Protein AF-0000000087188401 (afdb_homodimer)

Structure (mmCIF, N/CA/C/O backbone):
data_AF-0000000087188401-model_v1
#
loop_
_entity.id
_entity.type
_entity.pdbx_description
1 polymer 'NUDIX domain-containing protein'
#
loop_
_atom_site.group_PDB
_atom_site.id
_atom_site.type_symbol
_atom_site.label_atom_id
_atom_site.label_alt_id
_atom_site.label_comp_id
_atom_site.label_asym_id
_atom_site.label_entity_id
_atom_site.label_seq_id
_atom_site.pdbx_PDB_ins_code
_atom_site.Cartn_x
_atom_site.Cartn_y
_atom_site.Cartn_z
_atom_site.occupancy
_atom_site.B_iso_or_equiv
_atom_site.auth_seq_id
_atom_site.auth_comp_id
_atom_site.auth_asym_id
_atom_site.auth_atom_id
_atom_site.pdbx_PDB_model_num
ATOM 1 N N . MET A 1 1 ? -28.938 1.911 3.029 1 47.5 1 MET A N 1
ATOM 2 C CA . MET A 1 1 ? -28.422 2.656 1.883 1 47.5 1 MET A CA 1
ATOM 3 C C . MET A 1 1 ? -27.797 1.715 0.856 1 47.5 1 MET A C 1
ATOM 5 O O . MET A 1 1 ? -27.172 0.717 1.22 1 47.5 1 MET A O 1
ATOM 9 N N . THR A 1 2 ? -28.297 1.615 -0.246 1 57.84 2 THR A N 1
ATOM 10 C CA . THR A 1 2 ? -27.812 0.765 -1.329 1 57.84 2 THR A CA 1
ATOM 11 C C . THR A 1 2 ? -26.312 0.95 -1.536 1 57.84 2 THR A C 1
ATOM 13 O O . THR A 1 2 ? -25.828 2.078 -1.668 1 57.84 2 THR A O 1
ATOM 16 N N . PRO A 1 3 ? -25.547 -0.099 -1.384 1 71.19 3 PRO A N 1
ATOM 17 C CA . PRO A 1 3 ? -24.094 0.053 -1.534 1 71.19 3 PRO A CA 1
ATOM 18 C C . PRO A 1 3 ? -23.703 0.694 -2.863 1 71.19 3 PRO A C 1
ATOM 20 O O . PRO A 1 3 ? -24.328 0.422 -3.893 1 71.19 3 PRO A O 1
ATOM 23 N N . SER A 1 4 ? -22.953 1.755 -2.793 1 84.38 4 SER A N 1
ATOM 24 C CA . SER A 1 4 ? -22.406 2.439 -3.963 1 84.38 4 SER A CA 1
ATOM 25 C C . SER A 1 4 ? -21.172 1.725 -4.504 1 84.38 4 SER A C 1
ATOM 27 O O . SER A 1 4 ? -20.484 1.018 -3.766 1 84.38 4 SER A O 1
ATOM 29 N N . PRO A 1 5 ? -21.109 1.825 -5.781 1 90.12 5 PRO A N 1
ATOM 30 C CA . PRO A 1 5 ? -19.875 1.247 -6.332 1 90.12 5 PRO A CA 1
ATOM 31 C C . PRO A 1 5 ? -18.625 1.697 -5.582 1 90.12 5 PRO A C 1
ATOM 33 O O . PRO A 1 5 ? -18.516 2.867 -5.207 1 90.12 5 PRO A O 1
ATOM 36 N N . PHE A 1 6 ? -17.797 0.62 -5.238 1 93.69 6 PHE A N 1
ATOM 37 C CA . PHE A 1 6 ? -16.469 0.838 -4.656 1 93.69 6 PHE A CA 1
ATOM 38 C C . PHE A 1 6 ? -16.578 1.288 -3.205 1 93.69 6 PHE A C 1
ATOM 40 O O . PHE A 1 6 ? -15.633 1.826 -2.639 1 93.69 6 PHE A O 1
ATOM 47 N N . ASP A 1 7 ? -17.766 1.089 -2.668 1 92.25 7 ASP A N 1
ATOM 48 C CA . ASP A 1 7 ? -17.984 1.365 -1.251 1 92.25 7 ASP A CA 1
ATOM 49 C C . ASP A 1 7 ? -17.297 0.319 -0.378 1 92.25 7 ASP A C 1
ATOM 51 O O . ASP A 1 7 ? -16.719 0.651 0.663 1 92.25 7 ASP A O 1
ATOM 55 N N . ARG A 1 8 ? -17.391 -0.9 -0.857 1 93.81 8 ARG A N 1
ATOM 56 C CA . ARG A 1 8 ? -16.719 -1.994 -0.162 1 93.81 8 ARG A CA 1
ATOM 57 C C . ARG A 1 8 ? -15.281 -2.139 -0.628 1 93.81 8 ARG A C 1
ATOM 59 O O . ARG A 1 8 ? -15.016 -2.23 -1.829 1 93.81 8 ARG A O 1
ATOM 66 N N . ILE A 1 9 ? -14.406 -2.176 0.304 1 96.75 9 ILE A N 1
ATOM 67 C CA . ILE A 1 9 ? -12.984 -2.285 -0.009 1 96.75 9 ILE A CA 1
ATOM 68 C C . ILE A 1 9 ? -12.477 -3.666 0.39 1 96.75 9 ILE A C 1
ATOM 70 O O . ILE A 1 9 ? -12.812 -4.176 1.46 1 96.75 9 ILE A O 1
ATOM 74 N N . LYS A 1 10 ? -11.734 -4.262 -0.504 1 97.5 10 LYS A N 1
ATOM 75 C CA . LYS A 1 10 ? -11.039 -5.52 -0.241 1 97.5 10 LYS A CA 1
ATOM 76 C C . LYS A 1 10 ? -9.523 -5.355 -0.393 1 97.5 10 LYS A C 1
ATOM 78 O O . LYS A 1 10 ? -9.062 -4.441 -1.079 1 97.5 10 LYS A O 1
ATOM 83 N N . ILE A 1 11 ? -8.82 -6.172 0.292 1 98.56 11 ILE A N 1
ATOM 84 C CA . ILE A 1 11 ? -7.367 -6.246 0.166 1 98.56 11 ILE A CA 1
ATOM 85 C C . ILE A 1 11 ? -6.969 -7.574 -0.474 1 98.56 11 ILE A C 1
ATOM 87 O O . ILE A 1 11 ? -7.516 -8.625 -0.124 1 98.56 11 ILE A O 1
ATOM 91 N N . ARG A 1 12 ? -6.145 -7.484 -1.432 1 98.5 12 ARG A N 1
ATOM 92 C CA . ARG A 1 12 ? -5.555 -8.68 -2.031 1 98.5 12 ARG A CA 1
ATOM 93 C C . ARG A 1 12 ? -4.035 -8.664 -1.894 1 98.5 12 ARG A C 1
ATOM 95 O O . ARG A 1 12 ? -3.387 -7.664 -2.209 1 98.5 12 ARG A O 1
ATOM 102 N N . THR A 1 13 ? -3.49 -9.703 -1.379 1 98.75 13 THR A N 1
ATOM 103 C CA . THR A 1 13 ? -2.043 -9.883 -1.38 1 98.75 13 THR A CA 1
ATOM 104 C C . THR A 1 13 ? -1.607 -10.773 -2.537 1 98.75 13 THR A C 1
ATOM 106 O O . THR A 1 13 ? -2.287 -11.75 -2.865 1 98.75 13 THR A O 1
ATOM 109 N N . GLY A 1 14 ? -0.597 -10.344 -3.201 1 98.38 14 GLY A N 1
ATOM 110 C CA . GLY A 1 14 ? 0.013 -11.117 -4.273 1 98.38 14 GLY A CA 1
ATOM 111 C C . GLY A 1 14 ? 1.52 -11.234 -4.141 1 98.38 14 GLY A C 1
ATOM 112 O O . GLY A 1 14 ? 2.162 -10.391 -3.514 1 98.38 14 GLY A O 1
ATOM 113 N N . ALA A 1 15 ? 2.062 -12.273 -4.703 1 98.69 15 ALA A N 1
ATOM 114 C CA . ALA A 1 15 ? 3.5 -12.523 -4.656 1 98.69 15 ALA A CA 1
ATOM 115 C C . ALA A 1 15 ? 4.129 -12.375 -6.039 1 98.69 15 ALA A C 1
ATOM 117 O O . ALA A 1 15 ? 3.635 -12.945 -7.012 1 98.69 15 ALA A O 1
ATOM 118 N N . ILE A 1 16 ? 5.078 -11.562 -6.137 1 98.75 16 ILE A N 1
ATOM 119 C CA . ILE A 1 16 ? 6.055 -11.633 -7.219 1 98.75 16 ILE A CA 1
ATOM 120 C C . ILE A 1 16 ? 7.195 -12.57 -6.824 1 98.75 16 ILE A C 1
ATOM 122 O O . ILE A 1 16 ? 8.195 -12.125 -6.258 1 98.75 16 ILE A O 1
ATOM 126 N N . LEU A 1 17 ? 7.027 -13.82 -7.098 1 98.75 17 LEU A N 1
ATOM 127 C CA . LEU A 1 17 ? 7.926 -14.867 -6.617 1 98.75 17 LEU A CA 1
ATOM 128 C C . LEU A 1 17 ? 9.023 -15.148 -7.641 1 98.75 17 LEU A C 1
ATOM 130 O O . LEU A 1 17 ? 8.766 -15.742 -8.688 1 98.75 17 LEU A O 1
ATOM 134 N N . PHE A 1 18 ? 10.219 -14.812 -7.266 1 98.88 18 PHE A N 1
ATOM 135 C CA . PHE A 1 18 ? 11.367 -14.961 -8.156 1 98.88 18 PHE A CA 1
ATOM 136 C C . PHE A 1 18 ? 12.117 -16.25 -7.859 1 98.88 18 PHE A C 1
ATOM 138 O O . PHE A 1 18 ? 12.305 -16.609 -6.691 1 98.88 18 PHE A O 1
ATOM 145 N N . CYS A 1 19 ? 12.523 -16.906 -8.766 1 98.75 19 CYS A N 1
ATOM 146 C CA . CYS A 1 19 ? 13.617 -17.875 -8.805 1 98.75 19 CYS A CA 1
ATOM 147 C C . CYS A 1 19 ? 14.609 -17.547 -9.906 1 98.75 19 CYS A C 1
ATOM 149 O O . CYS A 1 19 ? 14.359 -17.812 -11.086 1 98.75 19 CYS A O 1
ATOM 151 N N . GLY A 1 20 ? 15.711 -16.922 -9.453 1 98.19 20 GLY A N 1
ATOM 152 C CA . GLY A 1 20 ? 16.547 -16.297 -10.469 1 98.19 20 GLY A CA 1
ATOM 153 C C . GLY A 1 20 ? 15.852 -15.188 -11.227 1 98.19 20 GLY A C 1
ATOM 154 O O . GLY A 1 20 ? 15.328 -14.25 -10.617 1 98.19 20 GLY A O 1
ATOM 155 N N . ASN A 1 21 ? 15.781 -15.359 -12.57 1 98.56 21 ASN A N 1
ATOM 156 C CA . ASN A 1 21 ? 15.164 -14.328 -13.398 1 98.56 21 ASN A CA 1
ATOM 157 C C . ASN A 1 21 ? 13.703 -14.664 -13.719 1 98.56 21 ASN A C 1
ATOM 159 O O . ASN A 1 21 ? 13.031 -13.914 -14.422 1 98.56 21 ASN A O 1
ATOM 163 N N . ASN A 1 22 ? 13.266 -15.688 -13.195 1 98.56 22 ASN A N 1
ATOM 164 C CA . ASN A 1 22 ? 11.898 -16.109 -13.508 1 98.56 22 ASN A CA 1
ATOM 165 C C . ASN A 1 22 ? 10.93 -15.75 -12.383 1 98.56 22 ASN A C 1
ATOM 167 O O . ASN A 1 22 ? 11.297 -15.812 -11.211 1 98.56 22 ASN A O 1
ATOM 171 N N . VAL A 1 23 ? 9.742 -15.422 -12.766 1 98.75 23 VAL A N 1
ATOM 172 C CA . VAL A 1 23 ? 8.672 -15.188 -11.797 1 98.75 23 VAL A CA 1
ATOM 173 C C . VAL A 1 23 ? 7.559 -16.219 -12 1 98.75 23 VAL A C 1
ATOM 175 O O . VAL A 1 23 ? 7.277 -16.625 -13.125 1 98.75 23 VAL A O 1
ATOM 178 N N . ALA A 1 24 ? 6.953 -16.641 -10.953 1 98.25 24 ALA A N 1
ATOM 179 C CA . ALA A 1 24 ? 5.824 -17.562 -11.008 1 98.25 24 ALA A CA 1
ATOM 180 C C . ALA A 1 24 ? 4.527 -16.828 -11.328 1 98.25 24 ALA A C 1
ATOM 182 O O . ALA A 1 24 ? 4.172 -15.859 -10.648 1 98.25 24 ALA A O 1
ATOM 183 N N . LEU A 1 25 ? 3.834 -17.266 -12.328 1 97.75 25 LEU A N 1
ATOM 184 C CA . LEU A 1 25 ? 2.51 -16.766 -12.68 1 97.75 25 LEU A CA 1
ATOM 185 C C . LEU A 1 25 ? 1.508 -17.906 -12.797 1 97.75 25 LEU A C 1
ATOM 187 O O . LEU A 1 25 ? 1.87 -19.016 -13.203 1 97.75 25 LEU A O 1
ATOM 191 N N . ILE A 1 26 ? 0.333 -17.656 -12.391 1 96 26 ILE A N 1
ATOM 192 C CA . ILE A 1 26 ? -0.75 -18.609 -12.57 1 96 26 ILE A CA 1
ATOM 193 C C . ILE A 1 26 ? -1.479 -18.328 -13.883 1 96 26 ILE A C 1
ATOM 195 O O . ILE A 1 26 ? -2.035 -17.234 -14.062 1 96 26 ILE A O 1
ATOM 199 N N . ARG A 1 27 ? -1.447 -19.25 -14.734 1 93.62 27 ARG A N 1
ATOM 200 C CA . ARG A 1 27 ? -2.111 -19.156 -16.031 1 93.62 27 ARG A CA 1
ATOM 201 C C . ARG A 1 27 ? -3.473 -19.828 -16 1 93.62 27 ARG A C 1
ATOM 203 O O . ARG A 1 27 ? -3.588 -20.984 -15.57 1 93.62 27 ARG A O 1
ATOM 210 N N . ARG A 1 28 ? -4.465 -19.109 -16.406 1 88.31 28 ARG A N 1
ATOM 211 C CA . ARG A 1 28 ? -5.805 -19.656 -16.562 1 88.31 28 ARG A CA 1
ATOM 212 C C . ARG A 1 28 ? -6.293 -19.516 -18 1 88.31 28 ARG A C 1
ATOM 214 O O . ARG A 1 28 ? -6.23 -18.422 -18.578 1 88.31 28 ARG A O 1
ATOM 221 N N . ASP A 1 29 ? -6.621 -20.672 -18.516 1 81.81 29 ASP A N 1
ATOM 222 C CA . ASP A 1 29 ? -7.121 -20.719 -19.891 1 81.81 29 ASP A CA 1
ATOM 223 C C . ASP A 1 29 ? -8.648 -20.703 -19.922 1 81.81 29 ASP A C 1
ATOM 225 O O . ASP A 1 29 ? -9.297 -21.469 -19.203 1 81.81 29 ASP A O 1
ATOM 229 N N . ARG A 1 30 ? -9.18 -19.672 -20.391 1 74.56 30 ARG A N 1
ATOM 230 C CA . ARG A 1 30 ? -10.617 -19.625 -20.656 1 74.56 30 ARG A CA 1
ATOM 231 C C . ARG A 1 30 ? -10.914 -19.734 -22.141 1 74.56 30 ARG A C 1
ATOM 233 O O . ARG A 1 30 ? -9.992 -19.719 -22.969 1 74.56 30 ARG A O 1
ATOM 240 N N . SER A 1 31 ? -12.164 -20.031 -22.375 1 72.56 31 SER A N 1
ATOM 241 C CA . SER A 1 31 ? -12.562 -20.203 -23.766 1 72.56 31 SER A CA 1
ATOM 242 C C . SER A 1 31 ? -12.086 -19.031 -24.625 1 72.56 31 SER A C 1
ATOM 244 O O . SER A 1 31 ? -12.648 -17.938 -24.547 1 72.56 31 SER A O 1
ATOM 246 N N . GLY A 1 32 ? -10.883 -19.203 -25.266 1 71.75 32 GLY A N 1
ATOM 247 C CA . GLY A 1 32 ? -10.367 -18.266 -26.25 1 71.75 32 GLY A CA 1
ATOM 248 C C . GLY A 1 32 ? -9.461 -17.203 -25.656 1 71.75 32 GLY A C 1
ATOM 249 O O . GLY A 1 32 ? -9.062 -16.266 -26.344 1 71.75 32 GLY A O 1
ATOM 250 N N . SER A 1 33 ? -9.312 -17.234 -24.344 1 82.38 33 SER A N 1
ATOM 251 C CA . SER A 1 33 ? -8.414 -16.219 -23.797 1 82.38 33 SER A CA 1
ATOM 252 C C . SER A 1 33 ? -7.527 -16.797 -22.703 1 82.38 33 SER A C 1
ATOM 254 O O . SER A 1 33 ? -7.848 -17.844 -22.125 1 82.38 33 SER A O 1
ATOM 256 N N . VAL A 1 34 ? -6.32 -16.219 -22.641 1 86.38 34 VAL A N 1
ATOM 257 C CA . VAL A 1 34 ? -5.359 -16.578 -21.609 1 86.38 34 VAL A CA 1
ATOM 258 C C . VAL A 1 34 ? -5.164 -15.406 -20.641 1 86.38 34 VAL A C 1
ATOM 260 O O . VAL A 1 34 ? -5.059 -14.258 -21.078 1 86.38 34 VAL A O 1
ATOM 263 N N . HIS A 1 35 ? -5.258 -15.766 -19.344 1 91.12 35 HIS A N 1
ATOM 264 C CA . HIS A 1 35 ? -5.004 -14.742 -18.344 1 91.12 35 HIS A CA 1
ATOM 265 C C . HIS A 1 35 ? -3.977 -15.211 -17.312 1 91.12 35 HIS A C 1
ATOM 267 O O . HIS A 1 35 ? -3.975 -16.391 -16.922 1 91.12 35 HIS A O 1
ATOM 273 N N . TYR A 1 36 ? -3.098 -14.242 -16.922 1 95.12 36 TYR A N 1
ATOM 274 C CA . TYR A 1 36 ? -2.092 -14.516 -15.891 1 95.12 36 TYR A CA 1
ATOM 275 C C . TYR A 1 36 ? -2.363 -13.695 -14.633 1 95.12 36 TYR A C 1
ATOM 277 O O . TYR A 1 36 ? -2.789 -12.547 -14.711 1 95.12 36 TYR A O 1
ATOM 285 N N . THR A 1 37 ? -2.115 -14.266 -13.508 1 96.5 37 THR A N 1
ATOM 286 C CA . THR A 1 37 ? -2.135 -13.562 -12.234 1 96.5 37 THR A CA 1
ATOM 287 C C . THR A 1 37 ? -0.94 -13.961 -11.375 1 96.5 37 THR A C 1
ATOM 289 O O . THR A 1 37 ? -0.468 -15.102 -11.453 1 96.5 37 THR A O 1
ATOM 292 N N . PRO A 1 38 ? -0.379 -13.008 -10.648 1 97.94 38 PRO A N 1
ATOM 293 C CA . PRO A 1 38 ? 0.545 -13.469 -9.609 1 97.94 38 PRO A CA 1
ATOM 294 C C . PRO A 1 38 ? -0.137 -14.336 -8.555 1 97.94 38 PRO A C 1
ATOM 296 O O . PRO A 1 38 ? -1.327 -14.164 -8.281 1 97.94 38 PRO A O 1
ATOM 299 N N . PRO A 1 39 ? 0.591 -15.336 -8.008 1 97.56 39 PRO A N 1
ATOM 300 C CA . PRO A 1 39 ? 0.013 -16.062 -6.871 1 97.56 39 PRO A CA 1
ATOM 301 C C . PRO A 1 39 ? -0.437 -15.125 -5.75 1 97.56 39 PRO A C 1
ATOM 303 O O . PRO A 1 39 ? 0.218 -14.109 -5.484 1 97.56 39 PRO A O 1
ATOM 306 N N . GLY A 1 40 ? -1.482 -15.414 -5.098 1 97.31 40 GLY A N 1
ATOM 307 C CA . GLY A 1 40 ? -2.049 -14.578 -4.051 1 97.31 40 GLY A CA 1
ATOM 308 C C . GLY A 1 40 ? -3.561 -14.672 -3.969 1 97.31 40 GLY A C 1
ATOM 309 O O . GLY A 1 40 ? -4.176 -15.5 -4.637 1 97.31 40 GLY A O 1
ATOM 310 N N . GLY A 1 41 ? -4.156 -13.844 -3.16 1 97.5 41 GLY A N 1
ATOM 311 C CA . GLY A 1 41 ? -5.598 -13.875 -2.98 1 97.5 41 GLY A CA 1
ATOM 312 C C . GLY A 1 41 ? -6.105 -12.82 -2.021 1 97.5 41 GLY A C 1
ATOM 313 O O . GLY A 1 41 ? -5.34 -11.969 -1.561 1 97.5 41 GLY A O 1
ATOM 314 N N . ASN A 1 42 ? -7.375 -12.867 -1.813 1 97.38 42 ASN A N 1
ATOM 315 C CA . ASN A 1 42 ? -8.023 -11.906 -0.922 1 97.38 42 ASN A CA 1
ATOM 316 C C . ASN A 1 42 ? -7.648 -12.164 0.537 1 97.38 42 ASN A C 1
ATOM 318 O O . ASN A 1 42 ? -7.5 -13.312 0.953 1 97.38 42 ASN A O 1
ATOM 322 N N . VAL A 1 43 ? -7.5 -11.102 1.256 1 98.19 43 VAL A N 1
ATOM 323 C CA . VAL A 1 43 ? -7.254 -11.156 2.693 1 98.19 43 VAL A CA 1
ATOM 324 C C . VAL A 1 43 ? -8.57 -11.352 3.438 1 98.19 43 VAL A C 1
ATOM 326 O O . VAL A 1 43 ? -9.562 -10.672 3.148 1 98.19 43 VAL A O 1
ATOM 329 N N . GLU A 1 44 ? -8.625 -12.297 4.348 1 96.75 44 GLU A N 1
ATOM 330 C CA . GLU A 1 44 ? -9.828 -12.547 5.137 1 96.75 44 GLU A CA 1
ATOM 331 C C . GLU A 1 44 ? -9.984 -11.5 6.242 1 96.75 44 GLU A C 1
ATOM 333 O O . GLU A 1 44 ? -9.031 -10.789 6.566 1 96.75 44 GLU A O 1
ATOM 338 N N . VAL A 1 45 ? -11.164 -11.445 6.785 1 94.44 45 VAL A N 1
ATOM 339 C CA . VAL A 1 45 ? -11.484 -10.469 7.82 1 94.44 45 VAL A CA 1
ATOM 340 C C . VAL A 1 45 ? -10.555 -10.664 9.016 1 94.44 45 VAL A C 1
ATOM 342 O O . VAL A 1 45 ? -10.453 -11.766 9.562 1 94.44 45 VAL A O 1
ATOM 345 N N . GLY A 1 46 ? -9.836 -9.594 9.383 1 92.88 46 GLY A N 1
ATOM 346 C CA . GLY A 1 46 ? -9 -9.609 10.562 1 92.88 46 GLY A CA 1
ATOM 347 C C . GLY A 1 46 ? -7.676 -10.328 10.344 1 92.88 46 GLY A C 1
ATOM 348 O O . GLY A 1 46 ? -6.836 -10.375 11.242 1 92.88 46 GLY A O 1
ATOM 349 N N . GLU A 1 47 ? -7.488 -10.82 9.172 1 96.75 47 GLU A N 1
ATOM 350 C CA . GLU A 1 47 ? -6.293 -11.594 8.852 1 96.75 47 GLU A CA 1
ATOM 351 C C . GLU A 1 47 ? -5.086 -10.688 8.633 1 96.75 47 GLU A C 1
ATOM 353 O O . GLU A 1 47 ? -5.188 -9.672 7.945 1 96.75 47 GLU A O 1
ATOM 358 N N . ASP A 1 48 ? -4.004 -11.047 9.258 1 96.44 48 ASP A N 1
ATOM 359 C CA . ASP A 1 48 ? -2.744 -10.352 9 1 96.44 48 ASP A CA 1
ATOM 360 C C . ASP A 1 48 ? -2.314 -10.523 7.547 1 96.44 48 ASP A C 1
ATOM 362 O O . ASP A 1 48 ? -2.484 -11.594 6.961 1 96.44 48 ASP A O 1
ATOM 366 N N . LEU A 1 49 ? -1.655 -9.445 7.02 1 98.12 49 LEU A N 1
ATOM 367 C CA . LEU A 1 49 ? -1.274 -9.469 5.609 1 98.12 49 LEU A CA 1
ATOM 368 C C . LEU A 1 49 ? -0.282 -10.586 5.332 1 98.12 49 LEU A C 1
ATOM 370 O O . LEU A 1 49 ? -0.408 -11.297 4.332 1 98.12 49 LEU A O 1
ATOM 374 N N . ASP A 1 50 ? 0.653 -10.734 6.211 1 96.94 50 ASP A N 1
ATOM 375 C CA . ASP A 1 50 ? 1.636 -11.797 6.055 1 96.94 50 ASP A CA 1
ATOM 376 C C . ASP A 1 50 ? 0.978 -13.172 6.16 1 96.94 50 ASP A C 1
ATOM 378 O O . ASP A 1 50 ? 1.344 -14.102 5.438 1 96.94 50 ASP A O 1
ATOM 382 N N . ALA A 1 51 ? 0.063 -13.305 7.074 1 97.62 51 ALA A N 1
ATOM 383 C CA . ALA A 1 51 ? -0.663 -14.562 7.234 1 97.62 51 ALA A CA 1
ATOM 384 C C . ALA A 1 51 ? -1.454 -14.906 5.977 1 97.62 51 ALA A C 1
ATOM 386 O O . ALA A 1 51 ? -1.491 -16.062 5.555 1 97.62 51 ALA A O 1
ATOM 387 N N . ALA A 1 52 ? -2.109 -13.891 5.445 1 98.25 52 ALA A N 1
ATOM 388 C CA . ALA A 1 52 ? -2.857 -14.094 4.207 1 98.25 52 ALA A CA 1
ATOM 389 C C . ALA A 1 52 ? -1.938 -14.562 3.08 1 98.25 52 ALA A C 1
ATOM 391 O O . ALA A 1 52 ? -2.256 -15.523 2.371 1 98.25 52 ALA A O 1
ATOM 392 N N . LEU A 1 53 ? -0.768 -13.914 2.953 1 98.31 53 LEU A N 1
ATOM 393 C CA . LEU A 1 53 ? 0.198 -14.281 1.923 1 98.31 53 LEU A CA 1
ATOM 394 C C . LEU A 1 53 ? 0.663 -15.727 2.104 1 98.31 53 LEU A C 1
ATOM 396 O O . LEU A 1 53 ? 0.7 -16.5 1.142 1 98.31 53 LEU A O 1
ATOM 400 N N . ARG A 1 54 ? 0.922 -16.047 3.32 1 98.19 54 ARG A N 1
ATOM 401 C CA . ARG A 1 54 ? 1.363 -17.406 3.652 1 98.19 54 ARG A CA 1
ATOM 402 C C . ARG A 1 54 ? 0.304 -18.438 3.275 1 98.19 54 ARG A C 1
ATOM 404 O O . ARG A 1 54 ? 0.612 -19.453 2.643 1 98.19 54 ARG A O 1
ATOM 411 N N . ARG A 1 55 ? -0.897 -18.188 3.682 1 97.94 55 ARG A N 1
ATOM 412 C CA . ARG A 1 55 ? -1.996 -19.109 3.404 1 97.94 55 ARG A CA 1
ATOM 413 C C . ARG A 1 55 ? -2.186 -19.312 1.904 1 97.94 55 ARG A C 1
ATOM 415 O O . ARG A 1 55 ? -2.246 -20.438 1.42 1 97.94 55 ARG A O 1
ATOM 422 N N . GLU A 1 56 ? -2.27 -18.156 1.187 1 97.06 56 GLU A N 1
ATOM 423 C CA . GLU A 1 56 ? -2.514 -18.203 -0.252 1 97.06 56 GLU A CA 1
ATOM 424 C C . GLU A 1 56 ? -1.385 -18.922 -0.982 1 97.06 56 GLU A C 1
ATOM 426 O O . GLU A 1 56 ? -1.633 -19.688 -1.915 1 97.06 56 GLU A O 1
ATOM 431 N N . LEU A 1 57 ? -0.102 -18.75 -0.599 1 97.38 57 LEU A N 1
ATOM 432 C CA . LEU A 1 57 ? 1.032 -19.375 -1.269 1 97.38 57 LEU A CA 1
ATOM 433 C C . LEU A 1 57 ? 1.089 -20.875 -0.958 1 97.38 57 LEU A C 1
ATOM 435 O O . LEU A 1 57 ? 1.468 -21.672 -1.814 1 97.38 57 LEU A O 1
ATOM 439 N N . LEU A 1 58 ? 0.736 -21.203 0.268 1 97.06 58 LEU A N 1
ATOM 440 C CA . LEU A 1 58 ? 0.647 -22.609 0.611 1 97.06 58 LEU A CA 1
ATOM 441 C C . LEU A 1 58 ? -0.44 -23.297 -0.205 1 97.06 58 LEU A C 1
ATOM 443 O O . LEU A 1 58 ? -0.212 -24.375 -0.77 1 97.06 58 LEU A O 1
ATOM 447 N N . GLU A 1 59 ? -1.577 -22.703 -0.321 1 94.81 59 GLU A N 1
ATOM 448 C CA . GLU A 1 59 ? -2.725 -23.266 -1.025 1 94.81 59 GLU A CA 1
ATOM 449 C C . GLU A 1 59 ? -2.453 -23.375 -2.523 1 94.81 59 GLU A C 1
ATOM 451 O O . GLU A 1 59 ? -2.732 -24.406 -3.135 1 94.81 59 GLU A O 1
ATOM 456 N N . GLU A 1 60 ? -1.873 -22.344 -3.109 1 94.44 60 GLU A N 1
ATOM 457 C CA . GLU A 1 60 ? -1.773 -22.266 -4.562 1 94.44 60 GLU A CA 1
ATOM 458 C C . GLU A 1 60 ? -0.479 -22.906 -5.062 1 94.44 60 GLU A C 1
ATOM 460 O O . GLU A 1 60 ? -0.435 -23.453 -6.164 1 94.44 60 GLU A O 1
ATOM 465 N N . LEU A 1 61 ? 0.648 -22.859 -4.242 1 95.69 61 LEU A N 1
ATOM 466 C CA . LEU A 1 61 ? 1.959 -23.281 -4.73 1 95.69 61 LEU A CA 1
ATOM 467 C C . LEU A 1 61 ? 2.551 -24.375 -3.85 1 95.69 61 LEU A C 1
ATOM 469 O O . LEU A 1 61 ? 3.596 -24.938 -4.172 1 95.69 61 LEU A O 1
ATOM 473 N N . ALA A 1 62 ? 1.911 -24.672 -2.721 1 96.44 62 ALA A N 1
ATOM 474 C CA . ALA A 1 62 ? 2.5 -25.531 -1.701 1 96.44 62 ALA A CA 1
ATOM 475 C C . ALA A 1 62 ? 3.828 -24.969 -1.206 1 96.44 62 ALA A C 1
ATOM 477 O O . ALA A 1 62 ? 4.75 -25.719 -0.892 1 96.44 62 ALA A O 1
ATOM 478 N N . LEU A 1 63 ? 3.941 -23.703 -1.214 1 97.25 63 LEU A N 1
ATOM 479 C CA . LEU A 1 63 ? 5.16 -23.031 -0.766 1 97.25 63 LEU A CA 1
ATOM 480 C C . LEU A 1 63 ? 5.047 -22.641 0.7 1 97.25 63 LEU A C 1
ATOM 482 O O . LEU A 1 63 ? 4.145 -21.875 1.074 1 97.25 63 LEU A O 1
ATOM 486 N N . ASP A 1 64 ? 5.895 -23.141 1.478 1 96.94 64 ASP A N 1
ATOM 487 C CA . ASP A 1 64 ? 6.07 -22.609 2.824 1 96.94 64 ASP A CA 1
ATOM 488 C C . ASP A 1 64 ? 6.859 -21.297 2.799 1 96.94 64 ASP A C 1
ATOM 490 O O . ASP A 1 64 ? 7.992 -21.266 2.312 1 96.94 64 ASP A O 1
ATOM 494 N N . LEU A 1 65 ? 6.312 -20.281 3.285 1 96.19 65 LEU A N 1
ATOM 495 C CA . LEU A 1 65 ? 6.918 -18.953 3.234 1 96.19 65 LEU A CA 1
ATOM 496 C C . LEU A 1 65 ? 8.297 -18.953 3.881 1 96.19 65 LEU A C 1
ATOM 498 O O . LEU A 1 65 ? 9.156 -18.141 3.535 1 96.19 65 LEU A O 1
ATOM 502 N N . SER A 1 66 ? 8.531 -19.875 4.801 1 96.06 66 SER A N 1
ATOM 503 C CA . SER A 1 66 ? 9.828 -19.984 5.457 1 96.06 66 SER A CA 1
ATOM 504 C C . SER A 1 66 ? 10.914 -20.406 4.477 1 96.06 66 SER A C 1
ATOM 506 O O . SER A 1 66 ? 12.109 -20.266 4.762 1 96.06 66 SER A O 1
ATOM 508 N N . ASP A 1 67 ? 10.547 -20.969 3.342 1 97.75 67 ASP A N 1
ATOM 509 C CA . ASP A 1 67 ? 11.492 -21.406 2.33 1 97.75 67 ASP A CA 1
ATOM 510 C C . ASP A 1 67 ? 11.82 -20.297 1.343 1 97.75 67 ASP A C 1
ATOM 512 O O . ASP A 1 67 ? 12.609 -20.484 0.418 1 97.75 67 ASP A O 1
ATOM 516 N N . ALA A 1 68 ? 11.227 -19.109 1.559 1 98.31 68 ALA A N 1
ATOM 517 C CA . ALA A 1 68 ? 11.453 -17.953 0.712 1 98.31 68 ALA A CA 1
ATOM 518 C C . ALA A 1 68 ? 12.102 -16.812 1.503 1 98.31 68 ALA A C 1
ATOM 520 O O . ALA A 1 68 ? 12.203 -16.891 2.73 1 98.31 68 ALA A O 1
ATOM 521 N N . SER A 1 69 ? 12.594 -15.82 0.777 1 98.19 69 SER A N 1
ATOM 522 C CA . SER A 1 69 ? 13.055 -14.602 1.428 1 98.19 69 SER A CA 1
ATOM 523 C C . SER A 1 69 ? 11.906 -13.875 2.119 1 98.19 69 SER A C 1
ATOM 525 O O . SER A 1 69 ? 10.742 -14.164 1.858 1 98.19 69 SER A O 1
ATOM 527 N N . GLU A 1 70 ? 12.227 -12.984 3.014 1 97.25 70 GLU A N 1
ATOM 528 C CA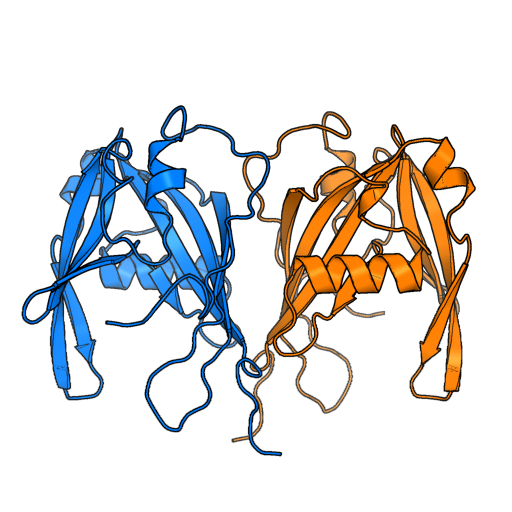 . GLU A 1 70 ? 11.211 -12.133 3.631 1 97.25 70 GLU A CA 1
ATOM 529 C C . GLU A 1 70 ? 10.453 -11.336 2.58 1 97.25 70 GLU A C 1
ATOM 531 O O . GLU A 1 70 ? 11.055 -10.766 1.664 1 97.25 70 GLU A O 1
ATOM 536 N N . PRO A 1 71 ? 9.18 -11.344 2.688 1 98.12 71 PRO A N 1
ATOM 537 C CA . PRO A 1 71 ? 8.398 -10.57 1.718 1 98.12 71 PRO A CA 1
ATOM 538 C C . PRO A 1 71 ? 8.719 -9.078 1.757 1 98.12 71 PRO A C 1
ATOM 540 O O . PRO A 1 71 ? 8.844 -8.5 2.838 1 98.12 71 PRO A O 1
ATOM 543 N N . GLU A 1 72 ? 8.883 -8.469 0.597 1 98.06 72 GLU A N 1
ATOM 544 C CA . GLU A 1 72 ? 9.07 -7.035 0.431 1 98.06 72 GLU A CA 1
ATOM 545 C C . GLU A 1 72 ? 7.941 -6.422 -0.393 1 98.06 72 GLU A C 1
ATOM 547 O O . GLU A 1 72 ? 7.742 -6.789 -1.552 1 98.06 72 GLU A O 1
ATOM 552 N N . LEU A 1 73 ? 7.246 -5.523 0.214 1 98.56 73 LEU A N 1
ATOM 553 C CA . LEU A 1 73 ? 6.188 -4.859 -0.544 1 98.56 73 LEU A CA 1
ATOM 554 C C . LEU A 1 73 ? 6.777 -3.988 -1.648 1 98.56 73 LEU A C 1
ATOM 556 O O . LEU A 1 73 ? 7.406 -2.965 -1.368 1 98.56 73 LEU A O 1
ATOM 560 N N . LEU A 1 74 ? 6.52 -4.395 -2.854 1 98.12 74 LEU A N 1
ATOM 561 C CA . LEU A 1 74 ? 7.113 -3.746 -4.016 1 98.12 74 LEU A CA 1
ATOM 562 C C . LEU A 1 74 ? 6.156 -2.727 -4.621 1 98.12 74 LEU A C 1
ATOM 564 O O . LEU A 1 74 ? 6.57 -1.633 -5.012 1 98.12 74 LEU A O 1
ATOM 568 N N . TRP A 1 75 ? 4.867 -3.164 -4.684 1 98.5 75 TRP A N 1
ATOM 569 C CA . TRP A 1 75 ? 3.922 -2.311 -5.395 1 98.5 75 TRP A CA 1
ATOM 570 C C . TRP A 1 75 ? 2.545 -2.361 -4.742 1 98.5 75 TRP A C 1
ATOM 572 O O . TRP A 1 75 ? 2.164 -3.381 -4.164 1 98.5 75 TRP A O 1
ATOM 582 N N . VAL A 1 76 ? 1.838 -1.3 -4.871 1 98.75 76 VAL A N 1
ATOM 583 C CA . VAL A 1 76 ? 0.427 -1.165 -4.523 1 98.75 76 VAL A CA 1
ATOM 584 C C . VAL A 1 76 ? -0.37 -0.744 -5.758 1 98.75 76 VAL A C 1
ATOM 586 O O . VAL A 1 76 ? 0.044 0.154 -6.496 1 98.75 76 VAL A O 1
ATOM 589 N N . ILE A 1 77 ? -1.472 -1.391 -6.012 1 98.62 77 ILE A N 1
ATOM 590 C CA . ILE A 1 77 ? -2.355 -1.019 -7.109 1 98.62 77 ILE A CA 1
ATOM 591 C C . ILE A 1 77 ? -3.773 -0.807 -6.586 1 98.62 77 ILE A C 1
ATOM 593 O O . ILE A 1 77 ? -4.293 -1.636 -5.832 1 98.62 77 ILE A O 1
ATOM 597 N N . ASP A 1 78 ? -4.352 0.285 -6.945 1 98.62 78 ASP A N 1
ATOM 598 C CA . ASP A 1 78 ? -5.738 0.631 -6.641 1 98.62 78 ASP A CA 1
ATOM 599 C C . ASP A 1 78 ? -6.672 0.207 -7.773 1 98.62 78 ASP A C 1
ATOM 601 O O . ASP A 1 78 ? -6.625 0.772 -8.867 1 98.62 78 ASP A O 1
ATOM 605 N N . GLN A 1 79 ? -7.492 -0.767 -7.48 1 97.81 79 GLN A N 1
ATOM 606 C CA . GLN A 1 79 ? -8.414 -1.278 -8.492 1 97.81 79 GLN A CA 1
ATOM 607 C C . GLN A 1 79 ? -9.836 -0.79 -8.234 1 97.81 79 GLN A C 1
ATOM 609 O O . GLN A 1 79 ? -10.43 -1.103 -7.199 1 97.81 79 GLN A O 1
ATOM 614 N N . ARG A 1 80 ? -10.367 -0.05 -9.125 1 96.38 80 ARG A N 1
ATOM 615 C CA . ARG A 1 80 ? -11.758 0.384 -9.148 1 96.38 80 ARG A CA 1
ATOM 616 C C . ARG A 1 80 ? -12.398 0.087 -10.5 1 96.38 80 ARG A C 1
ATOM 618 O O . ARG A 1 80 ? -12.656 1.002 -11.289 1 96.38 80 ARG A O 1
ATOM 625 N N . VAL A 1 81 ? -12.625 -1.123 -10.742 1 94.19 81 VAL A N 1
ATOM 626 C CA . VAL A 1 81 ? -13.164 -1.581 -12.016 1 94.19 81 VAL A CA 1
ATOM 627 C C . VAL A 1 81 ? -14.555 -2.178 -11.805 1 94.19 81 VAL A C 1
ATOM 629 O O . VAL A 1 81 ? -14.758 -2.986 -10.891 1 94.19 81 VAL A O 1
ATOM 632 N N . SER A 1 82 ? -15.453 -1.79 -12.586 1 89.12 82 SER A N 1
ATOM 633 C CA . SER A 1 82 ? -16.812 -2.307 -12.531 1 89.12 82 SER A CA 1
ATOM 634 C C . SER A 1 82 ? -16.891 -3.723 -13.094 1 89.12 82 SER A C 1
ATOM 636 O O . SER A 1 82 ? -16.094 -4.102 -13.953 1 89.12 82 SER A O 1
ATOM 638 N N . ARG A 1 83 ? -17.656 -4.574 -12.484 1 81.62 83 ARG A N 1
ATOM 639 C CA . ARG A 1 83 ? -17.922 -5.914 -12.992 1 81.62 83 ARG A CA 1
ATOM 640 C C . ARG A 1 83 ? -19.344 -6.035 -13.508 1 81.62 83 ARG A C 1
ATOM 642 O O . ARG A 1 83 ? -20.25 -5.344 -13.023 1 81.62 83 ARG A O 1
ATOM 649 N N . PRO A 1 84 ? -19.359 -6.938 -14.523 1 77.5 84 PRO A N 1
ATOM 650 C CA . PRO A 1 84 ? -20.734 -7.176 -14.977 1 77.5 84 PRO A CA 1
ATOM 651 C C . PRO A 1 84 ? -21.625 -7.758 -13.875 1 77.5 84 PRO A C 1
ATOM 653 O O . PRO A 1 84 ? -21.156 -8.562 -13.062 1 77.5 84 PRO A O 1
ATOM 656 N N . GLY A 1 85 ? -22.781 -7.191 -13.688 1 74.81 85 GLY A N 1
ATOM 657 C CA . GLY A 1 85 ? -23.734 -7.723 -12.719 1 74.81 85 GLY A CA 1
ATOM 658 C C . GLY A 1 85 ? -24.391 -6.645 -11.875 1 74.81 85 GLY A C 1
ATOM 659 O O . GLY A 1 85 ? -24.156 -5.453 -12.086 1 74.81 85 GLY A O 1
ATOM 660 N N . SER A 1 86 ? -25.203 -7.164 -10.898 1 75.25 86 SER A N 1
ATOM 661 C CA . SER A 1 86 ? -26.047 -6.254 -10.125 1 75.25 86 SER A CA 1
ATOM 662 C C . SER A 1 86 ? -25.359 -5.852 -8.82 1 75.25 86 SER A C 1
ATOM 664 O O . SER A 1 86 ? -25.719 -4.844 -8.211 1 75.25 86 SER A O 1
ATOM 666 N N . THR A 1 87 ? -24.344 -6.609 -8.469 1 80.94 87 THR A N 1
ATOM 667 C CA . THR A 1 87 ? -23.672 -6.281 -7.211 1 80.94 87 THR A CA 1
ATOM 668 C C . THR A 1 87 ? -22.625 -5.188 -7.426 1 80.94 87 THR A C 1
ATOM 670 O O . THR A 1 87 ? -21.812 -5.266 -8.352 1 80.94 87 THR A O 1
ATOM 673 N N . PRO A 1 88 ? -22.766 -4.23 -6.598 1 88.88 88 PRO A N 1
ATOM 674 C CA . PRO A 1 88 ? -21.766 -3.168 -6.73 1 88.88 88 PRO A CA 1
ATOM 675 C C . PRO A 1 88 ? -20.344 -3.686 -6.605 1 88.88 88 PRO A C 1
ATOM 677 O O . PRO A 1 88 ? -20.031 -4.457 -5.691 1 88.88 88 PRO A O 1
ATOM 680 N N . PRO A 1 89 ? -19.562 -3.33 -7.523 1 91.31 89 PRO A N 1
ATOM 681 C CA . PRO A 1 89 ? -18.172 -3.805 -7.496 1 91.31 89 PRO A CA 1
ATOM 682 C C . PRO A 1 89 ? -17.391 -3.256 -6.309 1 91.31 89 PRO A C 1
ATOM 684 O O . PRO A 1 89 ? -17.547 -2.088 -5.941 1 91.31 89 PRO A O 1
ATOM 687 N N . PRO A 1 90 ? -16.531 -4.102 -5.758 1 94.06 90 PRO A N 1
ATOM 688 C CA . PRO A 1 90 ? -15.672 -3.604 -4.691 1 94.06 90 PRO A CA 1
ATOM 689 C C . PRO A 1 90 ? -14.461 -2.84 -5.223 1 94.06 90 PRO A C 1
ATOM 691 O O . PRO A 1 90 ? -14.125 -2.953 -6.406 1 94.06 90 PRO A O 1
ATOM 694 N N . ARG A 1 91 ? -13.961 -1.987 -4.434 1 97.19 91 ARG A N 1
ATOM 695 C CA . ARG A 1 91 ? -12.594 -1.495 -4.586 1 97.19 91 ARG A CA 1
ATOM 696 C C . ARG A 1 91 ? -11.586 -2.498 -4.039 1 97.19 91 ARG A C 1
ATOM 698 O O . ARG A 1 91 ? -11.797 -3.078 -2.971 1 97.19 91 ARG A O 1
ATOM 705 N N . LYS A 1 92 ? -10.547 -2.762 -4.785 1 97.75 92 LYS A N 1
ATOM 706 C CA . LYS A 1 92 ? -9.531 -3.682 -4.297 1 97.75 92 LYS A CA 1
ATOM 707 C C . LYS A 1 92 ? -8.164 -3.008 -4.238 1 97.75 92 LYS A C 1
ATOM 709 O O . LYS A 1 92 ? -7.754 -2.34 -5.188 1 97.75 92 LYS A O 1
ATOM 714 N N . ILE A 1 93 ? -7.535 -3.088 -3.129 1 98.62 93 ILE A N 1
ATOM 715 C CA . ILE A 1 93 ? -6.141 -2.684 -2.992 1 98.62 93 ILE A CA 1
ATOM 716 C C . ILE A 1 93 ? -5.234 -3.908 -3.105 1 98.62 93 ILE A C 1
ATOM 718 O O . ILE A 1 93 ? -5.25 -4.785 -2.238 1 98.62 93 ILE A O 1
ATOM 722 N N . HIS A 1 94 ? -4.457 -3.941 -4.215 1 98.81 94 HIS A N 1
ATOM 723 C CA . HIS A 1 94 ? -3.486 -5.012 -4.406 1 98.81 94 HIS A CA 1
ATOM 724 C C . HIS A 1 94 ? -2.156 -4.676 -3.738 1 98.81 94 HIS A C 1
ATOM 726 O O . HIS A 1 94 ? -1.555 -3.641 -4.031 1 98.81 94 HIS A O 1
ATOM 732 N N . LEU A 1 95 ? -1.707 -5.457 -2.842 1 98.88 95 LEU A N 1
ATOM 733 C CA . LEU A 1 95 ? -0.369 -5.414 -2.264 1 98.88 95 LEU A CA 1
ATOM 734 C C . LEU A 1 95 ? 0.51 -6.52 -2.844 1 98.88 95 LEU A C 1
ATOM 736 O O . LEU A 1 95 ? 0.278 -7.703 -2.586 1 98.88 95 LEU A O 1
ATOM 740 N N . LEU A 1 96 ? 1.507 -6.129 -3.63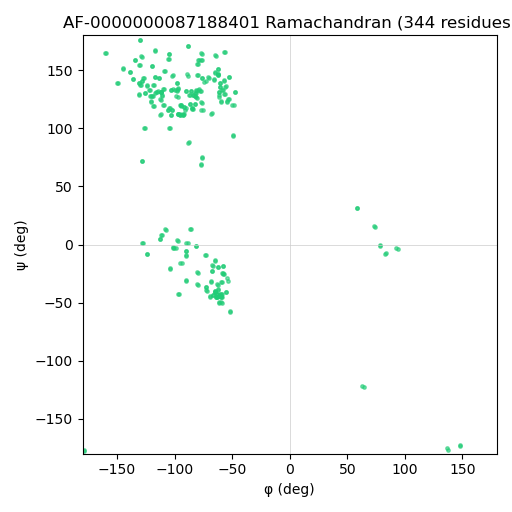3 1 98.81 96 LEU A N 1
ATOM 741 C CA . LEU A 1 96 ? 2.35 -7.094 -4.328 1 98.81 96 LEU A CA 1
ATOM 742 C C . LEU A 1 96 ? 3.721 -7.195 -3.67 1 98.81 96 LEU A C 1
ATOM 744 O O . LEU A 1 96 ? 4.484 -6.227 -3.666 1 98.81 96 LEU A O 1
ATOM 748 N N . TYR A 1 97 ? 4.012 -8.359 -3.139 1 98.81 97 TYR A N 1
ATOM 749 C CA . TYR A 1 97 ? 5.23 -8.609 -2.381 1 98.81 97 TYR A CA 1
ATOM 750 C C . TYR A 1 97 ? 6.246 -9.375 -3.225 1 98.81 97 TYR A C 1
ATOM 752 O O . TYR A 1 97 ? 5.91 -10.375 -3.861 1 98.81 97 TYR A O 1
ATOM 760 N N . ARG A 1 98 ? 7.438 -8.93 -3.213 1 98.75 98 ARG A N 1
ATOM 761 C CA . ARG A 1 98 ? 8.539 -9.641 -3.852 1 98.75 98 ARG A CA 1
ATOM 762 C C . ARG A 1 98 ? 9.141 -10.68 -2.91 1 98.75 98 ARG A C 1
ATOM 764 O O . ARG A 1 98 ? 9.375 -10.398 -1.733 1 98.75 98 ARG A O 1
ATOM 771 N N . LEU A 1 99 ? 9.32 -11.828 -3.365 1 98.62 99 LEU A N 1
ATOM 772 C CA . LEU A 1 99 ? 10.008 -12.906 -2.668 1 98.62 99 LEU A CA 1
ATOM 773 C C . LEU A 1 99 ? 10.992 -13.617 -3.594 1 98.62 99 LEU A C 1
ATOM 775 O O . LEU A 1 99 ? 10.828 -13.586 -4.816 1 98.62 99 LEU A O 1
ATOM 779 N N . HIS A 1 100 ? 11.945 -14.273 -2.98 1 98.81 100 HIS A N 1
ATOM 780 C CA . HIS A 1 100 ? 12.922 -15.055 -3.719 1 98.81 100 HIS A CA 1
ATOM 781 C C . HIS A 1 100 ? 13.039 -16.469 -3.154 1 98.81 100 HIS A C 1
ATOM 783 O O . HIS A 1 100 ? 13.023 -16.656 -1.937 1 98.81 100 HIS A O 1
ATOM 789 N N . ILE A 1 101 ? 13.109 -17.391 -4.035 1 98.75 101 ILE A N 1
ATOM 790 C CA . ILE A 1 101 ? 13.375 -18.781 -3.65 1 98.75 101 ILE A CA 1
ATOM 791 C C . ILE A 1 101 ? 14.523 -19.328 -4.484 1 98.75 101 ILE A C 1
ATOM 793 O O . ILE A 1 101 ? 14.906 -18.75 -5.5 1 98.75 101 ILE A O 1
ATOM 797 N N . GLY A 1 102 ? 15.102 -20.422 -3.986 1 98.12 102 GLY A N 1
ATOM 798 C CA . GLY A 1 102 ? 16.109 -21.141 -4.75 1 98.12 102 GLY A CA 1
ATOM 799 C C . GLY A 1 102 ? 15.523 -22.203 -5.668 1 98.12 102 GLY A C 1
ATOM 800 O O . GLY A 1 102 ? 14.336 -22.516 -5.578 1 98.12 102 GLY A O 1
ATOM 801 N N . GLU A 1 103 ? 16.391 -22.766 -6.531 1 97.5 103 GLU A N 1
ATOM 802 C CA . GLU A 1 103 ? 15.984 -23.797 -7.488 1 97.5 103 GLU A CA 1
ATOM 803 C C . GLU A 1 103 ? 15.484 -25.047 -6.773 1 97.5 103 GLU A C 1
ATOM 805 O O . GLU A 1 103 ? 14.57 -25.719 -7.262 1 97.5 103 GLU A O 1
ATOM 810 N N . ASP A 1 104 ? 16.047 -25.344 -5.695 1 97.12 104 ASP A N 1
ATOM 811 C CA . ASP A 1 104 ? 15.664 -26.516 -4.926 1 97.12 104 ASP A CA 1
ATOM 812 C C . ASP A 1 104 ? 14.234 -26.375 -4.402 1 97.12 104 ASP A C 1
ATOM 814 O O . ASP A 1 104 ? 13.453 -27.328 -4.445 1 97.12 104 ASP A O 1
ATOM 818 N N . VAL A 1 105 ? 13.891 -25.203 -3.967 1 97.62 105 VAL A N 1
ATOM 819 C CA . VAL A 1 105 ? 12.547 -24.938 -3.479 1 97.62 105 VAL A CA 1
ATOM 820 C C . VAL A 1 105 ? 11.555 -24.969 -4.641 1 97.62 105 VAL A C 1
ATOM 822 O O . VAL A 1 105 ? 10.492 -25.578 -4.543 1 97.62 105 VAL A O 1
ATOM 825 N N . ARG A 1 106 ? 11.898 -24.344 -5.754 1 96.56 106 ARG A N 1
ATOM 826 C CA . ARG A 1 106 ? 11.031 -24.328 -6.93 1 96.56 106 ARG A CA 1
ATOM 827 C C . ARG A 1 106 ? 10.672 -25.734 -7.371 1 96.56 106 ARG A C 1
ATOM 829 O O . ARG A 1 106 ? 9.523 -26 -7.734 1 96.56 106 ARG A O 1
ATOM 836 N N . ALA A 1 107 ? 11.617 -26.688 -7.355 1 94.81 107 ALA A N 1
ATOM 837 C CA . ALA A 1 107 ? 11.43 -28.062 -7.824 1 94.81 107 ALA A CA 1
ATOM 838 C C . ALA A 1 107 ? 10.367 -28.781 -7.004 1 94.81 107 ALA A C 1
ATOM 840 O O . ALA A 1 107 ? 9.75 -29.734 -7.477 1 94.81 107 ALA A O 1
ATOM 841 N N . ALA A 1 108 ? 10.07 -28.266 -5.816 1 92.88 108 ALA A N 1
ATOM 842 C CA . ALA A 1 108 ? 9.156 -28.938 -4.898 1 92.88 108 ALA A CA 1
ATOM 843 C C . ALA A 1 108 ? 7.773 -28.297 -4.934 1 92.88 108 ALA A C 1
ATOM 845 O O . ALA A 1 108 ? 6.836 -28.781 -4.309 1 92.88 108 ALA A O 1
ATOM 846 N N . LEU A 1 109 ? 7.613 -27.234 -5.707 1 93.44 109 LEU A N 1
ATOM 847 C CA . LEU A 1 109 ? 6.355 -26.516 -5.734 1 93.44 109 LEU A CA 1
ATOM 848 C C . LEU A 1 109 ? 5.32 -27.234 -6.594 1 93.44 109 LEU A C 1
ATOM 850 O O . LEU A 1 109 ? 5.68 -28.031 -7.457 1 93.44 109 LEU A O 1
ATOM 854 N N . ALA A 1 110 ? 4.055 -26.891 -6.301 1 85.75 110 ALA A N 1
ATOM 855 C CA . ALA A 1 110 ? 2.971 -27.391 -7.145 1 85.75 110 ALA A CA 1
ATOM 856 C C . ALA A 1 110 ? 3.078 -26.828 -8.562 1 85.75 110 ALA A C 1
ATOM 858 O O . ALA A 1 110 ? 3.566 -25.703 -8.758 1 85.75 110 ALA A O 1
ATOM 859 N N . THR A 1 111 ? 2.662 -27.578 -9.492 1 83.5 111 THR A N 1
ATOM 860 C CA . THR A 1 111 ? 2.713 -27.141 -10.883 1 83.5 111 THR A CA 1
ATOM 861 C C . THR A 1 111 ? 1.324 -26.734 -11.375 1 83.5 111 THR A C 1
ATOM 863 O O . THR A 1 111 ? 1.191 -26.078 -12.406 1 83.5 111 THR A O 1
ATOM 866 N N . GLU A 1 112 ? 0.366 -27.281 -10.609 1 81.94 112 GLU A N 1
ATOM 867 C CA . GLU A 1 112 ? -1.021 -26.953 -10.922 1 81.94 112 GLU A CA 1
ATOM 868 C C . GLU A 1 112 ? -1.781 -26.516 -9.664 1 81.94 112 GLU A C 1
ATOM 870 O O . GLU A 1 112 ? -1.448 -26.938 -8.555 1 81.94 112 GLU A O 1
ATOM 875 N N . GLU A 1 113 ? -2.572 -25.516 -9.883 1 71.69 113 GLU A N 1
ATOM 876 C CA . GLU A 1 113 ? -3.482 -25.078 -8.828 1 71.69 113 GLU A CA 1
ATOM 877 C C . GLU A 1 113 ? -4.934 -25.391 -9.195 1 71.69 113 GLU A C 1
ATOM 879 O O . GLU A 1 113 ? -5.355 -25.141 -10.328 1 71.69 113 GLU A O 1
ATOM 884 N N . HIS A 1 114 ? -5.59 -26.031 -8.266 1 66.88 114 HIS A N 1
ATOM 885 C CA . HIS A 1 114 ? -7.008 -26.312 -8.469 1 66.88 114 HIS A CA 1
ATOM 886 C C . HIS A 1 114 ? -7.875 -25.391 -7.613 1 66.88 114 HIS A C 1
ATOM 888 O O . HIS A 1 114 ? -7.773 -25.391 -6.383 1 66.88 114 HIS A O 1
ATOM 894 N N . ASP A 1 115 ? -8.406 -24.344 -8.297 1 61.47 115 ASP A N 1
ATOM 895 C CA . ASP A 1 115 ? -9.344 -23.484 -7.59 1 61.47 115 ASP A CA 1
ATOM 896 C C . ASP A 1 115 ? -10.781 -23.969 -7.758 1 61.47 115 ASP A C 1
ATOM 898 O O . ASP A 1 115 ? -11.211 -24.266 -8.875 1 61.47 115 ASP A O 1
ATOM 902 N N . GLU A 1 116 ? -11.383 -24.359 -6.652 1 56.56 116 GLU A N 1
ATOM 903 C CA . GLU A 1 116 ? -12.797 -24.734 -6.715 1 56.56 116 GLU A CA 1
ATOM 904 C C . GLU A 1 116 ? -13.688 -23.5 -6.816 1 56.56 116 GLU A C 1
ATOM 906 O O . GLU A 1 116 ? -13.562 -22.562 -6.027 1 56.56 116 GLU A O 1
ATOM 911 N N . LEU A 1 117 ? -14.383 -23.375 -7.945 1 56.56 117 LEU A N 1
ATOM 912 C CA . LEU A 1 117 ? -15.344 -22.297 -8.125 1 56.56 117 LEU A CA 1
ATOM 913 C C . LEU A 1 117 ? -16.625 -22.578 -7.355 1 56.56 117 LEU A C 1
ATOM 915 O O . LEU A 1 117 ? -16.891 -23.719 -6.973 1 56.56 117 LEU A O 1
ATOM 919 N N . ASP A 1 118 ? -17.281 -21.484 -7.137 1 55 118 ASP A N 1
ATOM 920 C CA . ASP A 1 118 ? -18.531 -21.578 -6.395 1 55 118 ASP A CA 1
ATOM 921 C C . ASP A 1 118 ? -19.469 -22.594 -7.043 1 55 118 ASP A C 1
ATOM 923 O O . ASP A 1 118 ? -20.281 -23.219 -6.359 1 55 118 ASP A O 1
ATOM 927 N N . ASN A 1 119 ? -19.344 -22.688 -8.289 1 52.03 119 ASN A N 1
ATOM 928 C CA . ASN A 1 119 ? -20.281 -23.562 -8.992 1 52.03 119 ASN A CA 1
ATOM 929 C C . ASN A 1 119 ? -19.797 -25.016 -8.992 1 52.03 119 ASN A C 1
ATOM 931 O O . ASN A 1 119 ? -20.359 -25.859 -9.695 1 52.03 119 ASN A O 1
ATOM 935 N N . GLY A 1 120 ? -18.922 -25.297 -8.266 1 55.34 120 GLY A N 1
ATOM 936 C CA . GLY A 1 120 ? -18.469 -26.672 -8.148 1 55.34 120 GLY A CA 1
ATOM 937 C C . GLY A 1 120 ? -17.484 -27.062 -9.234 1 55.34 120 GLY A C 1
ATOM 938 O O . GLY A 1 120 ? -17.047 -28.219 -9.281 1 55.34 120 GLY A O 1
ATOM 939 N N . THR A 1 121 ? -17.312 -26.188 -10.188 1 56.38 121 THR A N 1
ATOM 940 C CA . THR A 1 121 ? -16.344 -26.484 -11.227 1 56.38 121 THR A CA 1
ATOM 941 C C . THR A 1 121 ? -14.953 -26 -10.828 1 56.38 121 THR A C 1
ATOM 943 O O . THR A 1 121 ? -14.805 -25.219 -9.891 1 56.38 121 THR A O 1
ATOM 946 N N . PHE A 1 122 ? -14.008 -26.828 -11.281 1 60.47 122 PHE A N 1
ATOM 947 C CA . PHE A 1 122 ? -12.625 -26.516 -10.945 1 60.47 122 PHE A CA 1
ATOM 948 C C . PHE A 1 122 ? -11.961 -25.734 -12.078 1 60.47 122 PHE A C 1
ATOM 950 O O . PHE A 1 122 ? -12.219 -26 -13.25 1 60.47 122 PHE A O 1
ATOM 957 N N . GLU A 1 123 ? -11.672 -24.547 -11.82 1 63.31 123 GLU A N 1
ATOM 958 C CA . GLU A 1 123 ? -10.766 -23.906 -12.766 1 63.31 123 GLU A CA 1
ATOM 959 C C . GLU A 1 123 ? -9.312 -24.219 -12.445 1 63.31 123 GLU A C 1
ATOM 961 O O . GLU A 1 123 ? -8.883 -24.109 -11.289 1 63.31 123 GLU A O 1
ATOM 966 N N . THR A 1 124 ? -8.695 -24.922 -13.422 1 73.56 124 THR A N 1
ATOM 967 C CA . THR A 1 124 ? -7.301 -25.312 -13.242 1 73.56 124 THR A CA 1
ATOM 968 C C . THR A 1 124 ? -6.363 -24.188 -13.664 1 73.56 124 THR A C 1
ATOM 970 O O . THR A 1 124 ? -6.512 -23.625 -14.75 1 73.56 124 THR A O 1
ATOM 973 N N . GLY A 1 125 ? -5.621 -23.719 -12.688 1 83.75 125 GLY A N 1
ATOM 974 C CA . GLY A 1 125 ? -4.52 -22.812 -12.984 1 83.75 125 GLY A CA 1
ATOM 975 C C . GLY A 1 125 ? -3.174 -23.516 -13.039 1 83.75 125 GLY A C 1
ATOM 976 O O . GLY A 1 125 ? -2.924 -24.438 -12.266 1 83.75 125 GLY A O 1
ATOM 977 N N . VAL A 1 126 ? -2.43 -23.203 -14.109 1 91.25 126 VAL A N 1
ATOM 978 C CA . VAL A 1 126 ? -1.086 -23.75 -14.266 1 91.25 126 VAL A CA 1
ATOM 979 C C . VAL A 1 126 ? -0.051 -22.719 -13.844 1 91.25 126 VAL A C 1
ATOM 981 O O . VAL A 1 126 ? -0.161 -21.531 -14.211 1 91.25 126 VAL A O 1
ATOM 984 N N . ILE A 1 127 ? 0.876 -23.203 -13.062 1 94.38 127 ILE A N 1
ATOM 985 C CA . ILE A 1 127 ? 1.957 -22.312 -12.664 1 94.38 127 ILE A CA 1
ATOM 986 C C . ILE A 1 127 ? 3.01 -22.25 -13.766 1 94.38 127 ILE A C 1
ATOM 988 O O . ILE A 1 127 ? 3.582 -23.266 -14.141 1 94.38 127 ILE A O 1
ATOM 992 N N . GLU A 1 128 ? 3.254 -21.094 -14.266 1 95.81 128 GLU A N 1
ATOM 993 C CA . GLU A 1 128 ? 4.277 -20.859 -15.289 1 95.81 128 GLU A CA 1
ATOM 994 C C . GLU A 1 128 ? 5.375 -19.938 -14.766 1 95.81 128 GLU A C 1
ATOM 996 O O . GLU A 1 128 ? 5.094 -18.922 -14.125 1 95.81 128 GLU A O 1
ATOM 1001 N N . TRP A 1 129 ? 6.582 -20.422 -14.992 1 97.69 12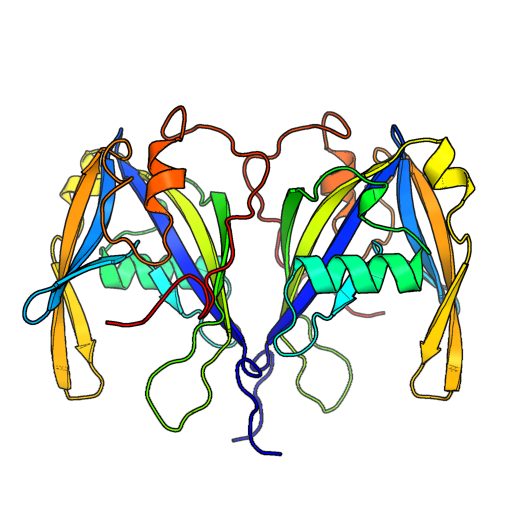9 TRP A N 1
ATOM 1002 C CA . TRP A 1 129 ? 7.738 -19.594 -14.68 1 97.69 129 TRP A CA 1
ATOM 1003 C C . TRP A 1 129 ? 8.211 -18.828 -15.914 1 97.69 129 TRP A C 1
ATOM 1005 O O . TRP A 1 129 ? 8.586 -19.438 -16.922 1 97.69 129 TRP A O 1
ATOM 1015 N N . VAL A 1 130 ? 8.203 -17.5 -15.836 1 97.94 130 VAL A N 1
ATOM 1016 C CA . VAL A 1 130 ? 8.492 -16.641 -16.984 1 97.94 130 VAL A CA 1
ATOM 1017 C C . VAL A 1 130 ? 9.648 -15.703 -16.641 1 97.94 130 VAL A C 1
ATOM 1019 O O . VAL A 1 130 ? 9.703 -15.148 -15.539 1 97.94 130 VAL A O 1
ATOM 1022 N N . ASP A 1 131 ? 10.562 -15.547 -17.578 1 98.62 131 ASP A N 1
ATOM 1023 C CA . ASP A 1 131 ? 11.547 -14.477 -17.438 1 98.62 131 ASP A CA 1
ATOM 1024 C C . ASP A 1 131 ? 10.859 -13.125 -17.234 1 98.62 131 ASP A C 1
ATOM 1026 O O . ASP A 1 131 ? 10.055 -12.711 -18.078 1 98.62 131 ASP A O 1
ATOM 1030 N N . TYR A 1 132 ? 11.18 -12.445 -16.141 1 98.69 132 TYR A N 1
ATOM 1031 C CA . TYR A 1 132 ? 10.461 -11.219 -15.797 1 98.69 132 TYR A CA 1
ATOM 1032 C C . TYR A 1 132 ? 10.586 -10.188 -16.906 1 98.69 132 TYR A C 1
ATOM 1034 O O . TYR A 1 132 ? 9.688 -9.359 -17.094 1 98.69 132 TYR A O 1
ATOM 1042 N N . ARG A 1 133 ? 11.625 -10.266 -17.703 1 98.38 133 ARG A N 1
ATOM 1043 C CA . ARG A 1 133 ? 11.875 -9.305 -18.781 1 98.38 133 ARG A CA 1
ATOM 1044 C C . ARG A 1 133 ? 10.906 -9.516 -19.938 1 98.38 133 ARG A C 1
ATOM 1046 O O . ARG A 1 133 ? 10.766 -8.656 -20.797 1 98.38 133 ARG A O 1
ATOM 1053 N N . LYS A 1 134 ? 10.172 -10.555 -19.906 1 98.25 134 LYS A N 1
ATOM 1054 C CA . LYS A 1 134 ? 9.266 -10.906 -21 1 98.25 134 LYS A CA 1
ATOM 1055 C C . LYS A 1 134 ? 7.809 -10.695 -20.594 1 98.25 134 LYS A C 1
ATOM 1057 O O . LYS A 1 134 ? 6.891 -11.125 -21.297 1 98.25 134 LYS A O 1
ATOM 1062 N N . THR A 1 135 ? 7.586 -10.023 -19.516 1 98.25 135 THR A N 1
ATOM 1063 C CA . THR A 1 135 ? 6.238 -9.945 -18.969 1 98.25 135 THR A CA 1
ATOM 1064 C C . THR A 1 135 ? 5.492 -8.75 -19.531 1 98.25 135 THR A C 1
ATOM 1066 O O . THR A 1 135 ? 4.273 -8.633 -19.375 1 98.25 135 THR A O 1
ATOM 1069 N N . ALA A 1 136 ? 6.141 -7.867 -20.25 1 97.31 136 ALA A N 1
ATOM 1070 C CA . ALA A 1 136 ? 5.57 -6.578 -20.625 1 97.31 136 ALA A CA 1
ATOM 1071 C C . ALA A 1 136 ? 4.289 -6.766 -21.438 1 97.31 136 ALA A C 1
ATOM 1073 O O . ALA A 1 136 ? 3.326 -6.012 -21.266 1 97.31 136 ALA A O 1
ATOM 1074 N N . ASP A 1 137 ? 4.227 -7.832 -22.203 1 93.5 137 ASP A N 1
ATOM 1075 C CA . ASP A 1 137 ? 3.102 -7.965 -23.125 1 93.5 137 ASP A CA 1
ATOM 1076 C C . ASP A 1 137 ? 2.188 -9.117 -22.719 1 93.5 137 ASP A C 1
ATOM 1078 O O . ASP A 1 137 ? 1.281 -9.492 -23.469 1 93.5 137 ASP A O 1
ATOM 1082 N N . LEU A 1 138 ? 2.451 -9.719 -21.625 1 95.38 138 LEU A N 1
ATOM 1083 C CA . LEU A 1 138 ? 1.588 -10.781 -21.125 1 95.38 138 LEU A CA 1
ATOM 1084 C C . LEU A 1 138 ? 0.316 -10.203 -20.516 1 95.38 138 LEU A C 1
ATOM 1086 O O . LEU A 1 138 ? 0.351 -9.148 -19.875 1 95.38 138 LEU A O 1
ATOM 1090 N N . PRO A 1 139 ? -0.754 -10.836 -20.688 1 94.69 139 PRO A N 1
ATOM 1091 C CA . PRO A 1 139 ? -2.01 -10.383 -20.078 1 94.69 139 PRO A CA 1
ATOM 1092 C C . PRO A 1 139 ? -2.1 -10.703 -18.594 1 94.69 139 PRO A C 1
ATOM 1094 O O . PRO A 1 139 ? -2.945 -11.5 -18.188 1 94.69 139 PRO A O 1
ATOM 1097 N N . ILE A 1 140 ? -1.287 -10.031 -17.859 1 96.44 140 ILE A N 1
ATOM 1098 C CA . ILE A 1 140 ? -1.239 -10.203 -16.422 1 96.44 140 ILE A CA 1
ATOM 1099 C C . ILE A 1 140 ? -2.217 -9.242 -15.75 1 96.44 140 ILE A C 1
ATOM 1101 O O . ILE A 1 140 ? -2.291 -8.07 -16.109 1 96.44 140 ILE A O 1
ATOM 1105 N N . PHE A 1 141 ? -3.012 -9.781 -14.82 1 95.44 141 PHE A N 1
ATOM 1106 C CA . PHE A 1 141 ? -3.857 -8.93 -14 1 95.44 141 PHE A CA 1
ATOM 1107 C C . PHE A 1 141 ? -3.49 -9.055 -12.531 1 95.44 141 PHE A C 1
ATOM 1109 O O . PHE A 1 141 ? -3.318 -10.164 -12.016 1 95.44 141 PHE A O 1
ATOM 1116 N N . PRO A 1 142 ? -3.436 -7.91 -11.789 1 96.81 142 PRO A N 1
ATOM 1117 C CA . PRO A 1 142 ? -3.443 -6.543 -12.312 1 96.81 142 PRO A CA 1
ATOM 1118 C C . PRO A 1 142 ? -2.312 -6.285 -13.305 1 96.81 142 PRO A C 1
ATOM 1120 O O . PRO A 1 142 ? -1.417 -7.121 -13.453 1 96.81 142 PRO A O 1
ATOM 1123 N N . PRO A 1 143 ? -2.348 -5.23 -14.055 1 96.69 143 PRO A N 1
ATOM 1124 C CA . PRO A 1 143 ? -1.43 -5.02 -15.18 1 96.69 143 PRO A CA 1
ATOM 1125 C C . PRO A 1 143 ? -0.029 -4.613 -14.727 1 96.69 143 PRO A C 1
ATOM 1127 O O . PRO A 1 143 ? 0.42 -3.502 -15.016 1 96.69 143 PRO A O 1
ATOM 1130 N N . ILE A 1 144 ? 0.725 -5.535 -14.211 1 97.94 144 ILE A N 1
ATOM 1131 C CA . ILE A 1 144 ? 2.039 -5.266 -13.641 1 97.94 144 ILE A CA 1
ATOM 1132 C C . ILE A 1 144 ? 3.127 -5.613 -14.648 1 97.94 144 ILE A C 1
ATOM 1134 O O . ILE A 1 144 ? 4.316 -5.406 -14.391 1 97.94 144 ILE A O 1
ATOM 1138 N N . GLY A 1 145 ? 2.76 -6.133 -15.812 1 98.25 145 GLY A N 1
ATOM 1139 C CA . GLY A 1 145 ? 3.707 -6.645 -16.797 1 98.25 145 GLY A CA 1
ATOM 1140 C C . GLY A 1 145 ? 4.797 -5.648 -17.141 1 98.25 145 GLY A C 1
ATOM 1141 O O . GLY A 1 145 ? 5.984 -5.945 -17 1 98.25 145 GLY A O 1
ATOM 1142 N N . PRO A 1 146 ? 4.391 -4.512 -17.609 1 98.12 146 PRO A N 1
ATOM 1143 C CA . PRO A 1 146 ? 5.391 -3.514 -18 1 98.12 146 PRO A CA 1
ATOM 1144 C C . PRO A 1 146 ? 6.312 -3.119 -16.844 1 98.12 146 PRO A C 1
ATOM 1146 O O . PRO A 1 146 ? 7.52 -2.961 -17.047 1 98.12 146 PRO A O 1
ATOM 1149 N N . ALA A 1 147 ? 5.777 -2.928 -15.656 1 98.19 147 ALA A N 1
ATOM 1150 C CA . ALA A 1 147 ? 6.598 -2.566 -14.5 1 98.19 147 ALA A CA 1
ATOM 1151 C C . ALA A 1 147 ? 7.59 -3.676 -14.164 1 98.19 147 ALA A C 1
ATOM 1153 O O . ALA A 1 147 ? 8.758 -3.406 -13.883 1 98.19 147 ALA A O 1
ATOM 1154 N N . LEU A 1 148 ? 7.094 -4.859 -14.172 1 98.31 148 LEU A N 1
ATOM 1155 C CA . LEU A 1 148 ? 7.938 -6.016 -13.891 1 98.31 148 LEU A CA 1
ATOM 1156 C C . LEU A 1 148 ? 9.086 -6.113 -14.891 1 98.31 148 LEU A C 1
ATOM 1158 O O . LEU A 1 148 ? 10.242 -6.262 -14.5 1 98.31 148 LEU A O 1
ATOM 1162 N N . ALA A 1 149 ? 8.805 -5.926 -16.125 1 98.69 149 ALA A N 1
ATOM 1163 C CA . ALA A 1 149 ? 9.781 -6.051 -17.203 1 98.69 149 ALA A CA 1
ATOM 1164 C C . ALA A 1 149 ? 10.828 -4.949 -17.125 1 98.69 149 ALA A C 1
ATOM 1166 O O . ALA A 1 149 ? 11.938 -5.094 -17.656 1 98.69 149 ALA A O 1
ATOM 1167 N N . SER A 1 150 ? 10.477 -3.885 -16.5 1 98 150 SER A N 1
ATOM 1168 C CA . SER A 1 150 ? 11.352 -2.717 -16.484 1 98 150 SER A CA 1
ATOM 1169 C C . SER A 1 150 ? 12.312 -2.766 -15.297 1 98 150 SER A C 1
ATOM 1171 O O . SER A 1 150 ? 13.188 -1.911 -15.172 1 98 150 SER A O 1
ATOM 1173 N N . LEU A 1 151 ? 12.156 -3.754 -14.414 1 98.06 151 LEU A N 1
ATOM 1174 C CA . LEU A 1 151 ? 13.086 -3.859 -13.289 1 98.06 151 LEU A CA 1
ATOM 1175 C C . LEU A 1 151 ? 14.516 -4.066 -13.789 1 98.06 151 LEU A C 1
ATOM 1177 O O . LEU A 1 151 ? 14.75 -4.848 -14.711 1 98.06 151 LEU A O 1
ATOM 1181 N N . ALA A 1 152 ? 15.453 -3.393 -13.141 1 98.06 152 ALA A N 1
ATOM 1182 C CA . ALA A 1 152 ? 16.859 -3.531 -13.523 1 98.06 152 ALA A CA 1
ATOM 1183 C C . ALA A 1 152 ? 17.391 -4.926 -13.195 1 98.06 152 ALA A C 1
ATOM 1185 O O . ALA A 1 152 ? 18.297 -5.422 -13.852 1 98.06 152 ALA A O 1
ATOM 1186 N N . SER A 1 153 ? 16.875 -5.52 -12.164 1 98.5 153 SER A N 1
ATOM 1187 C CA . SER A 1 153 ? 17.203 -6.867 -11.703 1 98.5 153 SER A CA 1
ATOM 1188 C C . SER A 1 153 ? 16.094 -7.414 -10.797 1 98.5 153 SER A C 1
ATOM 1190 O O . SER A 1 153 ? 15.242 -6.664 -10.328 1 98.5 153 SER A O 1
ATOM 1192 N N . PRO A 1 154 ? 16.062 -8.68 -10.539 1 98.38 154 PRO A N 1
ATOM 1193 C CA . PRO A 1 154 ? 15.086 -9.266 -9.625 1 98.38 154 PRO A CA 1
ATOM 1194 C C . PRO A 1 154 ? 15.156 -8.656 -8.219 1 98.38 154 PRO A C 1
ATOM 1196 O O . PRO A 1 154 ? 14.188 -8.75 -7.457 1 98.38 154 PRO A O 1
ATOM 1199 N N . HIS A 1 155 ? 16.297 -7.988 -7.895 1 97.81 155 HIS A N 1
ATOM 1200 C CA . HIS A 1 155 ? 16.5 -7.43 -6.562 1 97.81 155 HIS A CA 1
ATOM 1201 C C . HIS A 1 155 ? 16.484 -5.906 -6.598 1 97.81 155 HIS A C 1
ATOM 1203 O O . HIS A 1 155 ? 16.844 -5.258 -5.609 1 97.81 155 HIS A O 1
ATOM 1209 N N . ALA A 1 156 ? 16.109 -5.363 -7.801 1 97.69 156 ALA A N 1
ATOM 1210 C CA . ALA A 1 156 ? 16.141 -3.912 -7.949 1 97.69 156 ALA A CA 1
ATOM 1211 C C . ALA A 1 156 ? 15.289 -3.234 -6.883 1 97.69 156 ALA A C 1
ATOM 1213 O O . ALA A 1 156 ? 14.188 -3.699 -6.574 1 97.69 156 ALA A O 1
ATOM 1214 N N . VAL A 1 157 ? 15.805 -2.188 -6.297 1 95.44 157 VAL A N 1
ATOM 1215 C CA . VAL A 1 157 ? 15.031 -1.404 -5.332 1 95.44 157 VAL A CA 1
ATOM 1216 C C . VAL A 1 157 ? 14.109 -0.441 -6.07 1 95.44 157 VAL A C 1
ATOM 1218 O O . VAL A 1 157 ? 14.523 0.214 -7.031 1 95.44 157 VAL A O 1
ATOM 1221 N N . VAL A 1 158 ? 12.898 -0.421 -5.676 1 93.06 158 VAL A N 1
ATOM 1222 C CA . VAL A 1 158 ? 11.883 0.452 -6.262 1 93.06 158 VAL A CA 1
ATOM 1223 C C . VAL A 1 158 ? 11.516 1.552 -5.27 1 93.06 158 VAL A C 1
ATOM 1225 O O . VAL A 1 158 ? 11.016 1.269 -4.18 1 93.06 158 VAL A O 1
ATOM 1228 N N . GLY A 1 159 ? 11.688 2.797 -5.594 1 90.88 159 GLY A N 1
ATOM 1229 C CA . GLY A 1 159 ? 11.516 3.92 -4.688 1 90.88 159 GLY A CA 1
ATOM 1230 C C . GLY A 1 159 ? 10.07 4.328 -4.504 1 90.88 159 GLY A C 1
ATOM 1231 O O . GLY A 1 159 ? 9.711 4.941 -3.494 1 90.88 159 GLY A O 1
ATOM 1232 N N . ASN A 1 160 ? 9.266 4.207 -5.523 1 96.12 160 ASN A N 1
ATOM 1233 C CA . ASN A 1 160 ? 7.84 4.5 -5.508 1 96.12 160 ASN A CA 1
ATOM 1234 C C . ASN A 1 160 ? 7.004 3.234 -5.676 1 96.12 160 ASN A C 1
ATOM 1236 O O . ASN A 1 160 ? 6.965 2.656 -6.766 1 96.12 160 ASN A O 1
ATOM 1240 N N . ALA A 1 161 ? 6.332 2.9 -4.625 1 97.75 161 ALA A N 1
ATOM 1241 C CA . ALA A 1 161 ? 5.617 1.624 -4.629 1 97.75 161 ALA A CA 1
ATOM 1242 C C . ALA A 1 161 ? 4.281 1.743 -5.355 1 97.75 161 ALA A C 1
ATOM 1244 O O . ALA A 1 161 ? 3.559 0.756 -5.504 1 97.75 161 ALA A O 1
ATOM 1245 N N . THR A 1 162 ? 3.941 2.883 -5.832 1 97.44 162 THR A N 1
ATOM 1246 C CA . THR A 1 162 ? 2.664 3.07 -6.512 1 97.44 162 THR A CA 1
ATOM 1247 C C . THR A 1 162 ? 2.752 2.613 -7.965 1 97.44 162 THR A C 1
ATOM 1249 O O . THR A 1 162 ? 3.66 3.014 -8.695 1 97.44 162 THR A O 1
ATOM 1252 N N . LEU A 1 163 ? 1.876 1.783 -8.383 1 97.69 163 LEU A N 1
ATOM 1253 C CA . LEU A 1 163 ? 1.59 1.587 -9.797 1 97.69 163 LEU A CA 1
ATOM 1254 C C . LEU A 1 163 ? 0.266 2.238 -10.18 1 97.69 163 LEU A C 1
ATOM 1256 O O . LEU A 1 163 ? -0.561 2.531 -9.312 1 97.69 163 LEU A O 1
ATOM 1260 N N . PRO A 1 164 ? 0.067 2.502 -11.453 1 96.69 164 PRO A N 1
ATOM 1261 C CA . PRO A 1 164 ? -1.176 3.146 -11.883 1 96.69 164 PRO A CA 1
ATOM 1262 C C . PRO A 1 164 ? -2.42 2.369 -11.469 1 96.69 164 PRO A C 1
ATOM 1264 O O . PRO A 1 164 ? -2.426 1.136 -11.508 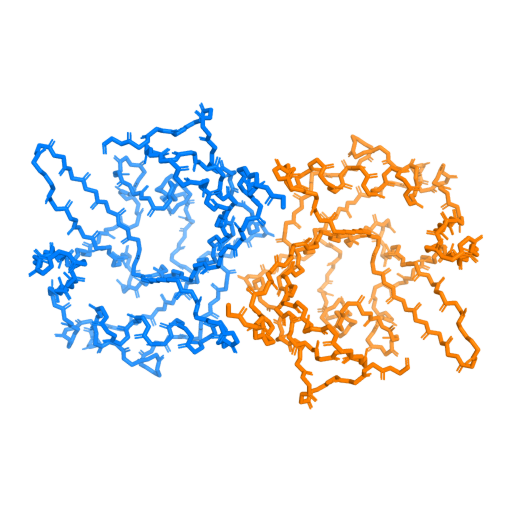1 96.69 164 PRO A O 1
ATOM 1267 N N . ALA A 1 165 ? -3.406 3.135 -11.086 1 97.81 165 ALA A N 1
ATOM 1268 C CA . ALA A 1 165 ? -4.684 2.516 -10.734 1 97.81 165 ALA A CA 1
ATOM 1269 C C . ALA A 1 165 ? -5.289 1.801 -11.945 1 97.81 165 ALA A C 1
ATOM 1271 O O . ALA A 1 165 ? -5.027 2.17 -13.086 1 97.81 165 ALA A O 1
ATOM 1272 N N . VAL A 1 166 ? -6.047 0.787 -11.664 1 97.12 166 VAL A N 1
ATOM 1273 C CA . VAL A 1 166 ? -6.848 0.112 -12.68 1 97.12 166 VAL A CA 1
ATOM 1274 C C . VAL A 1 166 ? -8.305 0.552 -12.57 1 97.12 166 VAL A C 1
ATOM 1276 O O . VAL A 1 166 ? -8.945 0.351 -11.531 1 97.12 166 VAL A O 1
ATOM 1279 N N . THR A 1 167 ? -8.773 1.165 -13.516 1 96.25 167 THR A N 1
ATOM 1280 C CA . THR A 1 167 ? -10.117 1.726 -13.523 1 96.25 167 THR A CA 1
ATOM 1281 C C . THR A 1 167 ? -10.867 1.324 -14.789 1 96.25 167 THR A C 1
ATOM 1283 O O . THR A 1 167 ? -10.297 0.682 -15.672 1 96.25 167 THR A O 1
ATOM 1286 N N . ASP A 1 168 ? -12.164 1.72 -14.867 1 93.25 168 ASP A N 1
ATOM 1287 C CA . ASP A 1 168 ? -12.984 1.429 -16.047 1 93.25 168 ASP A CA 1
ATOM 1288 C C . ASP A 1 168 ? -12.445 2.16 -17.266 1 93.25 168 ASP A C 1
ATOM 1290 O O . ASP A 1 168 ? -12.781 1.808 -18.406 1 93.25 168 ASP A O 1
ATOM 1294 N N . GLU A 1 169 ? -11.562 3.127 -17.062 1 92.06 169 GLU A N 1
ATOM 1295 C CA . GLU A 1 169 ? -11.016 3.916 -18.156 1 92.06 169 GLU A CA 1
ATOM 1296 C C . GLU A 1 169 ? -9.883 3.17 -18.875 1 92.06 169 GLU A C 1
ATOM 1298 O O . GLU A 1 169 ? -9.617 3.404 -20.047 1 92.06 169 GLU A O 1
ATOM 1303 N N . ASN A 1 170 ? -9.227 2.205 -18.172 1 90.56 170 ASN A N 1
ATOM 1304 C CA . ASN A 1 170 ? -8.039 1.601 -18.766 1 90.56 170 ASN A CA 1
ATOM 1305 C C . ASN A 1 170 ? -8.133 0.077 -18.766 1 90.56 170 ASN A C 1
ATOM 1307 O O . ASN A 1 170 ? -7.219 -0.602 -19.25 1 90.56 170 ASN A O 1
ATOM 1311 N N . TYR A 1 171 ? -9.281 -0.337 -18.25 1 88.62 171 TYR A N 1
ATOM 1312 C CA . TYR A 1 171 ? -9.43 -1.786 -18.188 1 88.62 171 TYR A CA 1
ATOM 1313 C C . TYR A 1 171 ? -10.898 -2.188 -18.312 1 88.62 171 TYR A C 1
ATOM 1315 O O . TYR A 1 171 ? -11.773 -1.533 -17.75 1 88.62 171 TYR A O 1
ATOM 1323 N N . THR A 1 172 ? -11.117 -3.258 -19.078 1 79.06 172 THR A N 1
ATOM 1324 C CA . THR A 1 172 ? -12.422 -3.893 -19.188 1 79.06 172 THR A CA 1
ATOM 1325 C C . THR A 1 172 ? -12.312 -5.402 -19 1 79.06 172 THR A C 1
ATOM 1327 O O . THR A 1 172 ? -11.43 -6.039 -19.578 1 79.06 172 THR A O 1
ATOM 1330 N N . TRP A 1 173 ? -13.156 -5.871 -18.094 1 76.31 173 TRP A N 1
ATOM 1331 C CA . TRP A 1 173 ? -13.203 -7.32 -17.922 1 76.31 173 TRP A CA 1
ATOM 1332 C C . TRP A 1 173 ? -13.641 -8.008 -19.219 1 76.31 173 TRP A C 1
ATOM 1334 O O . TRP A 1 173 ? -14.539 -7.52 -19.906 1 76.31 173 TRP A O 1
ATOM 1344 N N . ARG A 1 174 ? -12.875 -8.984 -19.703 1 65 174 ARG A N 1
ATOM 1345 C CA . ARG A 1 174 ? -13.273 -9.734 -20.891 1 65 174 ARG A CA 1
ATOM 1346 C C . ARG A 1 174 ? -13.922 -11.055 -20.516 1 65 174 ARG A C 1
ATOM 1348 O O . ARG A 1 174 ? -13.641 -11.609 -19.453 1 65 174 ARG A O 1
ATOM 1355 N N . MET B 1 1 ? -26 -9.703 9.266 1 47.22 1 MET B N 1
ATOM 1356 C CA . MET B 1 1 ? -24.875 -10.219 10.031 1 47.22 1 MET B CA 1
ATOM 1357 C C . MET B 1 1 ? -24.141 -9.094 10.75 1 47.22 1 MET B C 1
ATOM 1359 O O . MET B 1 1 ? -24.016 -7.984 10.219 1 47.22 1 MET B O 1
ATOM 1363 N N . THR B 1 2 ? -24.109 -9.047 11.961 1 58.31 2 THR B N 1
ATOM 1364 C CA . THR B 1 2 ? -23.453 -8.039 12.781 1 58.31 2 THR B CA 1
ATOM 1365 C C . THR B 1 2 ? -22.016 -7.82 12.328 1 58.31 2 THR B C 1
ATOM 1367 O O . THR B 1 2 ? -21.266 -8.781 12.172 1 58.31 2 THR B O 1
ATOM 1370 N N . PRO B 1 3 ? -21.703 -6.625 11.93 1 71.31 3 PRO B N 1
ATOM 1371 C CA . PRO B 1 3 ? -20.328 -6.395 11.453 1 71.31 3 PRO B CA 1
ATOM 1372 C C . PRO B 1 3 ? -19.266 -6.844 12.445 1 71.31 3 PRO B C 1
ATOM 1374 O O . PRO B 1 3 ? -19.453 -6.691 13.656 1 71.31 3 PRO B O 1
ATOM 1377 N N . SER B 1 4 ? -18.375 -7.676 11.992 1 84.38 4 SER B N 1
ATOM 1378 C CA . SER B 1 4 ? -17.234 -8.141 12.781 1 84.38 4 SER B CA 1
ATOM 1379 C C . SER B 1 4 ? -16.109 -7.113 12.797 1 84.38 4 SER B C 1
ATOM 1381 O O . SER B 1 4 ? -16.016 -6.285 11.883 1 84.38 4 SER B O 1
ATOM 1383 N N . PRO B 1 5 ? -15.484 -7.113 13.922 1 90.06 5 PRO B N 1
ATOM 1384 C CA . PRO B 1 5 ? -14.328 -6.219 13.938 1 90.06 5 PRO B CA 1
ATOM 1385 C C . PRO B 1 5 ? -13.438 -6.387 12.703 1 90.06 5 PRO B C 1
ATOM 1387 O O . PRO B 1 5 ? -13.203 -7.512 12.258 1 90.06 5 PRO B O 1
ATOM 1390 N N . PHE B 1 6 ? -13.117 -5.164 12.102 1 93.75 6 PHE B N 1
ATOM 1391 C CA . PHE B 1 6 ? -12.156 -5.078 11.008 1 93.75 6 PHE B CA 1
ATOM 1392 C C . PHE B 1 6 ? -12.75 -5.625 9.719 1 93.75 6 PHE B C 1
ATOM 1394 O O . PHE B 1 6 ? -12.023 -5.934 8.773 1 93.75 6 PHE B O 1
ATOM 1401 N N . ASP B 1 7 ? -14.062 -5.75 9.742 1 92.12 7 ASP B N 1
ATOM 1402 C CA . ASP B 1 7 ? -14.781 -6.152 8.531 1 92.12 7 ASP B CA 1
ATOM 1403 C C . ASP B 1 7 ? -14.812 -5.02 7.512 1 92.12 7 ASP B C 1
ATOM 1405 O O . ASP B 1 7 ? -14.68 -5.258 6.309 1 92.12 7 ASP B O 1
ATOM 1409 N N . ARG B 1 8 ? -14.992 -3.842 8.055 1 93.75 8 ARG B N 1
ATOM 1410 C CA . ARG B 1 8 ? -14.977 -2.656 7.199 1 93.75 8 ARG B CA 1
ATOM 1411 C C . ARG B 1 8 ? -13.555 -2.127 7.023 1 93.75 8 ARG B C 1
ATOM 1413 O O . ARG B 1 8 ? -12.844 -1.901 8 1 93.75 8 ARG B O 1
ATOM 1420 N N . ILE B 1 9 ? -13.195 -1.938 5.816 1 96.75 9 ILE B N 1
ATOM 1421 C CA . ILE B 1 9 ? -11.852 -1.457 5.508 1 96.75 9 ILE B CA 1
ATOM 1422 C C . ILE B 1 9 ? -11.922 -0.016 5.008 1 96.75 9 ILE B C 1
ATOM 1424 O O . ILE B 1 9 ? -12.797 0.331 4.211 1 96.75 9 ILE B O 1
ATOM 1428 N N . LYS B 1 10 ? -11.047 0.804 5.539 1 97.5 10 LYS B N 1
ATOM 1429 C CA . LYS B 1 10 ? -10.867 2.178 5.082 1 97.5 10 LYS B CA 1
ATOM 1430 C C . LYS B 1 10 ? -9.445 2.408 4.57 1 97.5 10 LYS B C 1
ATOM 1432 O O . LYS B 1 10 ? -8.523 1.686 4.949 1 97.5 10 LYS B O 1
ATOM 1437 N N . ILE B 1 11 ? -9.32 3.336 3.693 1 98.56 11 ILE B N 1
ATOM 1438 C CA . ILE B 1 11 ? -8.023 3.779 3.199 1 98.56 11 ILE B CA 1
ATOM 1439 C C . ILE B 1 11 ? -7.742 5.199 3.686 1 98.56 11 ILE B C 1
ATOM 1441 O O . ILE B 1 11 ? -8.625 6.059 3.652 1 98.56 11 ILE B O 1
ATOM 1445 N N . ARG B 1 12 ? -6.605 5.375 4.207 1 98.5 12 ARG B N 1
ATOM 1446 C CA . ARG B 1 12 ? -6.137 6.707 4.566 1 98.5 12 ARG B CA 1
ATOM 1447 C C . ARG B 1 12 ? -4.867 7.07 3.803 1 98.5 12 ARG B C 1
ATOM 1449 O O . ARG B 1 12 ? -3.918 6.285 3.762 1 98.5 12 ARG B O 1
ATOM 1456 N N . THR B 1 13 ? -4.859 8.172 3.168 1 98.75 13 THR B N 1
ATOM 1457 C CA . THR B 1 13 ? -3.643 8.711 2.572 1 98.75 13 THR B CA 1
ATOM 1458 C C . THR B 1 13 ? -3 9.742 3.488 1 98.75 13 THR B C 1
ATOM 1460 O O . THR B 1 13 ? -3.697 10.539 4.125 1 98.75 13 THR B O 1
ATOM 1463 N N . GLY B 1 14 ? -1.733 9.633 3.627 1 98.38 14 GLY B N 1
ATOM 1464 C CA . GLY B 1 14 ? -0.944 10.586 4.383 1 98.38 14 GLY B CA 1
ATOM 1465 C C . GLY B 1 14 ? 0.284 11.07 3.637 1 98.38 14 GLY B C 1
ATOM 1466 O O . GLY B 1 14 ? 0.794 10.383 2.754 1 98.38 14 GLY B O 1
ATOM 1467 N N . ALA B 1 15 ? 0.739 12.242 3.98 1 98.69 15 ALA B N 1
ATOM 1468 C CA . ALA B 1 15 ? 1.91 12.836 3.344 1 98.69 15 ALA B CA 1
ATOM 1469 C C . ALA B 1 15 ? 3.076 12.938 4.324 1 98.69 15 ALA B C 1
ATOM 1471 O O . ALA B 1 15 ? 2.912 13.422 5.445 1 98.69 15 ALA B O 1
ATOM 1472 N N . ILE B 1 16 ? 4.145 12.398 3.961 1 98.75 16 ILE B N 1
ATOM 1473 C CA . ILE B 1 16 ? 5.434 12.766 4.535 1 98.75 16 ILE B CA 1
ATOM 1474 C C . ILE B 1 16 ? 6.035 13.93 3.75 1 98.75 16 ILE B C 1
ATOM 1476 O O . ILE B 1 16 ? 6.785 13.727 2.795 1 98.75 16 ILE B O 1
ATOM 1480 N N . LEU B 1 17 ? 5.68 15.117 4.145 1 98.75 17 LEU B N 1
ATOM 1481 C CA . LEU B 1 17 ? 6.004 16.328 3.395 1 98.75 17 LEU B CA 1
ATOM 1482 C C . LEU B 1 17 ? 7.32 16.922 3.873 1 98.75 17 LEU B C 1
ATOM 1484 O O . LEU B 1 17 ? 7.391 17.484 4.969 1 98.75 17 LEU B O 1
ATOM 1488 N N . PHE B 1 18 ? 8.297 16.875 3.004 1 98.88 18 PHE B N 1
ATOM 1489 C CA . PHE B 1 18 ? 9.625 17.359 3.338 1 98.88 18 PHE B CA 1
ATOM 1490 C C . PHE B 1 18 ? 9.836 18.781 2.824 1 98.88 18 PHE B C 1
ATOM 1492 O O . PHE B 1 18 ? 9.414 19.109 1.711 1 98.88 18 PHE B O 1
ATOM 1499 N N . CYS B 1 19 ? 10.414 19.578 3.518 1 98.7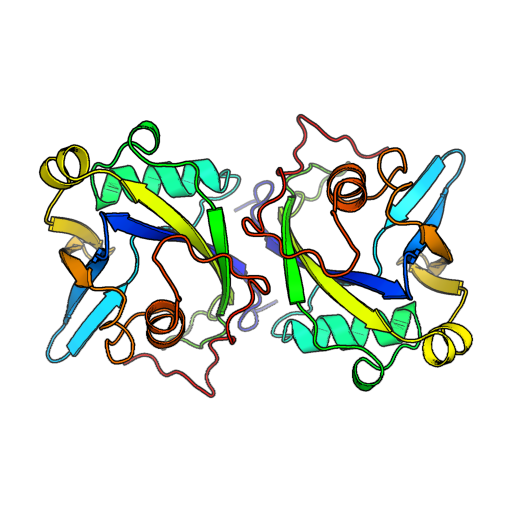5 19 CYS B N 1
ATOM 1500 C CA . CYS B 1 19 ? 11.141 20.781 3.145 1 98.75 19 CYS B CA 1
ATOM 1501 C C . CYS B 1 19 ? 12.555 20.766 3.703 1 98.75 19 CYS B C 1
ATOM 1503 O O . CYS B 1 19 ? 12.766 21.016 4.891 1 98.75 19 CYS B O 1
ATOM 1505 N N . GLY B 1 20 ? 13.477 20.406 2.799 1 98.25 20 GLY B N 1
ATOM 1506 C CA . GLY B 1 20 ? 14.797 20.094 3.33 1 98.25 20 GLY B CA 1
ATOM 1507 C C . GLY B 1 20 ? 14.781 18.875 4.246 1 98.25 20 GLY B C 1
ATOM 1508 O O . GLY B 1 20 ? 14.305 17.812 3.863 1 98.25 20 GLY B O 1
ATOM 1509 N N . ASN B 1 21 ? 15.242 19.109 5.5 1 98.56 21 ASN B N 1
ATOM 1510 C CA . ASN B 1 21 ? 15.305 18 6.453 1 98.56 21 ASN B CA 1
ATOM 1511 C C . ASN B 1 21 ? 14.094 17.984 7.375 1 98.56 21 ASN B C 1
ATOM 1513 O O . ASN B 1 21 ? 13.992 17.125 8.258 1 98.56 21 ASN B O 1
ATOM 1517 N N . ASN B 1 22 ? 13.219 18.828 7.141 1 98.56 22 ASN B N 1
ATOM 1518 C CA . ASN B 1 22 ? 12.062 18.922 8.023 1 98.56 22 ASN B CA 1
ATOM 1519 C C . ASN B 1 22 ? 10.828 18.266 7.387 1 98.56 22 ASN B C 1
ATOM 1521 O O . ASN B 1 22 ? 10.633 18.359 6.176 1 98.56 22 ASN B O 1
ATOM 1525 N N . VAL B 1 23 ? 10.031 17.672 8.227 1 98.75 23 VAL B N 1
ATOM 1526 C CA . VAL B 1 23 ? 8.758 17.109 7.789 1 98.75 23 VAL B CA 1
ATOM 1527 C C . VAL B 1 23 ? 7.613 17.844 8.492 1 98.75 23 VAL B C 1
ATOM 1529 O O . VAL B 1 23 ? 7.738 18.219 9.656 1 98.75 23 VAL B O 1
ATOM 1532 N N . ALA B 1 24 ? 6.543 18.031 7.816 1 98.25 24 ALA B N 1
ATOM 1533 C CA . ALA B 1 24 ? 5.352 18.656 8.398 1 98.25 24 ALA B CA 1
ATOM 1534 C C . ALA B 1 24 ? 4.535 17.641 9.188 1 98.25 24 ALA B C 1
ATOM 1536 O O . ALA B 1 24 ? 4.184 16.578 8.672 1 98.25 24 ALA B O 1
ATOM 1537 N N . LEU B 1 25 ? 4.246 17.953 10.414 1 97.75 25 LEU B N 1
ATOM 1538 C CA . LEU B 1 25 ? 3.363 17.141 11.258 1 97.75 25 LEU B CA 1
ATOM 1539 C C . LEU B 1 25 ? 2.25 18 11.852 1 97.75 25 LEU B C 1
ATOM 1541 O O . LEU B 1 25 ? 2.457 19.188 12.133 1 97.75 25 LEU B O 1
ATOM 1545 N N . ILE B 1 26 ? 1.117 17.438 11.961 1 95.94 26 ILE B N 1
ATOM 1546 C CA . ILE B 1 26 ? 0.007 18.094 12.633 1 95.94 26 ILE B CA 1
ATOM 1547 C C . ILE B 1 26 ? -0.006 17.703 14.109 1 95.94 26 ILE B C 1
ATOM 1549 O O . ILE B 1 26 ? -0.138 16.531 14.445 1 95.94 26 ILE B O 1
ATOM 1553 N N . ARG B 1 27 ? 0.139 18.672 14.922 1 93.56 27 ARG B N 1
ATOM 1554 C CA . ARG B 1 27 ? 0.131 18.469 16.375 1 93.56 27 ARG B CA 1
ATOM 1555 C C . ARG B 1 27 ? -1.24 18.797 16.953 1 93.56 27 ARG B C 1
ATOM 1557 O O . ARG B 1 27 ? -1.811 19.844 16.672 1 93.56 27 ARG B O 1
ATOM 1564 N N . ARG B 1 28 ? -1.749 17.859 17.688 1 88.31 28 ARG B N 1
ATOM 1565 C CA . ARG B 1 28 ? -2.992 18.062 18.422 1 88.31 28 ARG B CA 1
ATOM 1566 C C . ARG B 1 28 ? -2.775 17.875 19.922 1 88.31 28 ARG B C 1
ATOM 1568 O O . ARG B 1 28 ? -2.207 16.875 20.359 1 88.31 28 ARG B O 1
ATOM 1575 N N . ASP B 1 29 ? -3.145 18.938 20.609 1 81.81 29 ASP B N 1
ATOM 1576 C CA . ASP B 1 29 ? -3.021 18.938 22.062 1 81.81 29 ASP B CA 1
ATOM 1577 C C . ASP B 1 29 ? -4.336 18.531 22.719 1 81.81 29 ASP B C 1
ATOM 1579 O O . ASP B 1 29 ? -5.395 19.078 22.391 1 81.81 29 ASP B O 1
ATOM 1583 N N . ARG B 1 30 ? -4.332 17.406 23.312 1 74.5 30 ARG B N 1
ATOM 1584 C CA . ARG B 1 30 ? -5.465 17.016 24.141 1 74.5 30 ARG B CA 1
ATOM 1585 C C . ARG B 1 30 ? -5.125 17.141 25.625 1 74.5 30 ARG B C 1
ATOM 1587 O O . ARG B 1 30 ? -3.973 17.391 25.984 1 74.5 30 ARG B O 1
ATOM 1594 N N . SER B 1 31 ? -6.191 17.125 26.375 1 71.94 31 SER B N 1
ATOM 1595 C CA . SER B 1 31 ? -5.996 17.25 27.828 1 71.94 31 SER B CA 1
ATOM 1596 C C . SER B 1 31 ? -4.93 16.281 28.328 1 71.94 31 SER B C 1
ATOM 1598 O O . SER B 1 31 ? -5.18 15.086 28.438 1 71.94 31 SER B O 1
ATOM 1600 N N . GLY B 1 32 ? -3.652 16.797 28.391 1 71.25 32 GLY B N 1
ATOM 1601 C CA . GLY B 1 32 ? -2.561 16.062 29.016 1 71.25 32 GLY B CA 1
ATOM 1602 C C . GLY B 1 32 ? -1.754 15.242 28.031 1 71.25 32 GLY B C 1
ATOM 1603 O O . GLY B 1 32 ? -0.886 14.461 28.438 1 71.25 32 GLY B O 1
ATOM 1604 N N . SER B 1 33 ? -2.18 15.242 26.781 1 82.12 33 SER B N 1
ATOM 1605 C CA . SER B 1 33 ? -1.369 14.461 25.859 1 82.12 33 SER B CA 1
ATOM 1606 C C . SER B 1 33 ? -1.199 15.188 24.531 1 82.12 33 SER B C 1
ATOM 1608 O O . SER B 1 33 ? -1.978 16.078 24.203 1 82.12 33 SER B O 1
ATOM 1610 N N . VAL B 1 34 ? -0.019 14.914 23.953 1 86.38 34 VAL B N 1
ATOM 1611 C CA . VAL B 1 34 ? 0.299 15.453 22.625 1 86.38 34 VAL B CA 1
ATOM 1612 C C . VAL B 1 34 ? 0.359 14.32 21.609 1 86.38 34 VAL B C 1
ATOM 1614 O O . VAL B 1 34 ? 0.918 13.258 21.875 1 86.38 34 VAL B O 1
ATOM 1617 N N . HIS B 1 35 ? -0.361 14.578 20.484 1 91.06 35 HIS B N 1
ATOM 1618 C CA . HIS B 1 35 ? -0.304 13.594 19.406 1 91.06 35 HIS B CA 1
ATOM 1619 C C . HIS B 1 35 ? 0.043 14.258 18.078 1 91.06 35 HIS B C 1
ATOM 1621 O O . HIS B 1 35 ? -0.412 15.367 17.797 1 91.06 35 HIS B O 1
ATOM 1627 N N . TYR B 1 36 ? 0.887 13.523 17.297 1 95.12 36 TYR B N 1
ATOM 1628 C CA . TYR B 1 36 ? 1.27 13.984 15.961 1 95.12 36 TYR B CA 1
ATOM 1629 C C . TYR B 1 36 ? 0.709 13.055 14.891 1 95.12 36 TYR B C 1
ATOM 1631 O O . TYR B 1 36 ? 0.673 11.836 15.07 1 95.12 36 TYR B O 1
ATOM 1639 N N . THR B 1 37 ? 0.308 13.609 13.812 1 96.5 37 THR B N 1
ATOM 1640 C CA . THR B 1 37 ? -0.071 12.852 12.625 1 96.5 37 THR B CA 1
ATOM 1641 C C . THR B 1 37 ? 0.508 13.492 11.367 1 96.5 37 THR B C 1
ATOM 1643 O O . THR B 1 37 ? 0.662 14.719 11.297 1 96.5 37 THR B O 1
ATOM 1646 N N . PRO B 1 38 ? 0.928 12.672 10.43 1 97.88 38 PRO B N 1
ATOM 1647 C CA . PRO B 1 38 ? 1.182 13.289 9.125 1 97.88 38 PRO B CA 1
ATOM 1648 C C . PRO B 1 38 ? -0.073 13.898 8.508 1 97.88 38 PRO B C 1
ATOM 1650 O O . PRO B 1 38 ? -1.182 13.414 8.742 1 97.88 38 PRO B O 1
ATOM 1653 N N . PRO B 1 39 ? 0.08 15.023 7.762 1 97.56 39 PRO B N 1
ATOM 1654 C CA . PRO B 1 39 ? -1.082 15.516 7.016 1 97.56 39 PRO B CA 1
ATOM 1655 C C . PRO B 1 39 ? -1.713 14.438 6.137 1 97.56 39 PRO B C 1
ATOM 1657 O O . PRO B 1 39 ? -1 13.609 5.559 1 97.56 39 PRO B O 1
ATOM 1660 N N . GLY B 1 40 ? -2.971 14.422 6 1 97.25 40 GLY B N 1
ATOM 1661 C CA . GLY B 1 40 ? -3.695 13.406 5.246 1 97.25 40 GLY B CA 1
ATOM 1662 C C . GLY B 1 40 ? -5.07 13.109 5.816 1 97.25 40 GLY B C 1
ATOM 1663 O O . GLY B 1 40 ? -5.523 13.789 6.738 1 97.25 40 GLY B O 1
ATOM 1664 N N . GLY B 1 41 ? -5.723 12.125 5.285 1 97.5 41 GLY B N 1
ATOM 1665 C CA . GLY B 1 41 ? -7.062 11.781 5.734 1 97.5 41 GLY B CA 1
ATOM 1666 C C . GLY B 1 41 ? -7.645 10.578 5.02 1 97.5 41 GLY B C 1
ATOM 1667 O O . GLY B 1 41 ? -6.961 9.93 4.227 1 97.5 41 GLY B O 1
ATOM 1668 N N . ASN B 1 42 ? -8.852 10.297 5.355 1 97.31 42 ASN B N 1
ATOM 1669 C CA . ASN B 1 42 ? -9.547 9.156 4.766 1 97.31 42 ASN B CA 1
ATOM 1670 C C . ASN B 1 42 ? -9.898 9.414 3.303 1 97.31 42 ASN B C 1
ATOM 1672 O O . ASN B 1 42 ? -10.219 10.539 2.924 1 97.31 42 ASN B O 1
ATOM 1676 N N . VAL B 1 43 ? -9.812 8.375 2.535 1 98.19 43 VAL B N 1
ATOM 1677 C CA . VAL B 1 43 ? -10.219 8.414 1.134 1 98.19 43 VAL B CA 1
ATOM 1678 C C . VAL B 1 43 ? -11.727 8.227 1.024 1 98.19 43 VAL B C 1
ATOM 1680 O O . VAL B 1 43 ? -12.297 7.34 1.664 1 98.19 43 VAL B O 1
ATOM 1683 N N . GLU B 1 44 ? -12.398 9.094 0.28 1 96.75 44 GLU B N 1
ATOM 1684 C CA . GLU B 1 44 ? -13.836 8.984 0.081 1 96.75 44 GLU B CA 1
ATOM 1685 C C . GLU B 1 44 ? -14.172 7.867 -0.907 1 96.75 44 GLU B C 1
ATOM 1687 O O . GLU B 1 44 ? -13.305 7.395 -1.64 1 96.75 44 GLU B O 1
ATOM 1692 N N . VAL B 1 45 ? -15.422 7.48 -0.908 1 94.5 45 VAL B N 1
ATOM 1693 C CA . VAL B 1 45 ? -15.891 6.395 -1.763 1 94.5 45 VAL B CA 1
ATOM 1694 C C . VAL B 1 45 ? -15.633 6.742 -3.227 1 94.5 45 VAL B C 1
ATOM 1696 O O . VAL B 1 45 ? -16.047 7.801 -3.703 1 94.5 45 VAL B O 1
ATOM 1699 N N . GLY B 1 46 ? -14.891 5.867 -3.916 1 93.12 46 GLY B N 1
ATOM 1700 C CA . GLY B 1 46 ? -14.656 6.027 -5.344 1 93.12 46 GLY B CA 1
ATOM 1701 C C . GLY B 1 46 ? -13.594 7.062 -5.66 1 93.12 46 GLY B C 1
ATOM 1702 O O . GLY B 1 46 ? -13.258 7.27 -6.828 1 93.12 46 GLY B O 1
ATOM 1703 N N . GLU B 1 47 ? -13.062 7.664 -4.652 1 96.81 47 GLU B N 1
ATOM 1704 C CA . GLU B 1 47 ? -12.086 8.734 -4.824 1 96.81 47 GLU B CA 1
ATOM 1705 C C . GLU B 1 47 ? -10.711 8.172 -5.184 1 96.81 47 GLU B C 1
ATOM 1707 O O . GLU B 1 47 ? -10.258 7.199 -4.582 1 96.81 47 GLU B O 1
ATOM 1712 N N . ASP B 1 48 ? -10.117 8.75 -6.184 1 96.56 48 ASP B N 1
ATOM 1713 C CA . ASP B 1 48 ? -8.742 8.406 -6.52 1 96.56 48 ASP B CA 1
ATOM 1714 C C . ASP B 1 48 ? -7.793 8.758 -5.375 1 96.56 48 ASP B C 1
ATOM 1716 O O . ASP B 1 48 ? -7.965 9.789 -4.715 1 96.56 48 ASP B O 1
ATOM 1720 N N . LEU B 1 49 ? -6.734 7.906 -5.242 1 98.12 49 LEU B N 1
ATOM 1721 C CA . LEU B 1 49 ? -5.812 8.102 -4.129 1 98.12 49 LEU B CA 1
ATOM 1722 C C . LEU B 1 49 ? -5.109 9.453 -4.23 1 98.12 49 LEU B C 1
ATOM 1724 O O . LEU B 1 49 ? -4.973 10.164 -3.232 1 98.12 49 LEU B O 1
ATOM 1728 N N . ASP B 1 50 ? -4.703 9.781 -5.406 1 97 50 ASP B N 1
ATOM 1729 C CA . ASP B 1 50 ? -4.047 11.07 -5.621 1 97 50 ASP B CA 1
ATOM 1730 C C . ASP B 1 50 ? -5.012 12.219 -5.359 1 97 50 ASP B C 1
ATOM 1732 O O . ASP B 1 50 ? -4.617 13.25 -4.809 1 97 50 ASP B O 1
ATOM 1736 N N . ALA B 1 51 ? -6.223 12.07 -5.785 1 97.69 51 ALA B N 1
ATOM 1737 C CA . ALA B 1 51 ? -7.242 13.094 -5.555 1 97.69 51 ALA B CA 1
ATOM 1738 C C . ALA B 1 51 ? -7.488 13.297 -4.062 1 97.69 51 ALA B C 1
ATOM 1740 O O . ALA B 1 51 ? -7.633 14.43 -3.602 1 97.69 51 ALA B O 1
ATOM 1741 N N . ALA B 1 52 ? -7.578 12.188 -3.367 1 98.25 52 ALA B N 1
ATOM 1742 C CA . ALA B 1 52 ? -7.758 12.266 -1.919 1 98.25 52 ALA B CA 1
ATOM 1743 C C . ALA B 1 52 ? -6.602 13.008 -1.261 1 98.25 52 ALA B C 1
ATOM 1745 O O . ALA B 1 52 ? -6.816 13.898 -0.429 1 98.25 52 ALA B O 1
ATOM 1746 N N . LEU B 1 53 ? -5.363 12.68 -1.677 1 98.38 53 LEU B N 1
ATOM 1747 C CA . LEU B 1 53 ? -4.18 13.336 -1.131 1 98.38 53 LEU B CA 1
ATOM 1748 C C . LEU B 1 53 ? -4.211 14.836 -1.41 1 98.38 53 LEU B C 1
ATOM 1750 O O . LEU B 1 53 ? -3.965 15.648 -0.512 1 98.38 53 LEU B O 1
ATOM 1754 N N . ARG B 1 54 ? -4.586 15.156 -2.596 1 98.19 54 ARG B N 1
ATOM 1755 C CA . ARG B 1 54 ? -4.684 16.562 -3.004 1 98.19 54 ARG B CA 1
ATOM 1756 C C . ARG B 1 54 ? -5.703 17.312 -2.158 1 98.19 54 ARG B C 1
ATOM 1758 O O . ARG B 1 54 ? -5.426 18.406 -1.659 1 98.19 54 ARG B O 1
ATOM 1765 N N . ARG B 1 55 ? -6.855 16.75 -2.043 1 97.94 55 ARG B N 1
ATOM 1766 C CA . ARG B 1 55 ? -7.926 17.391 -1.277 1 97.94 55 ARG B CA 1
ATOM 1767 C C . ARG B 1 55 ? -7.508 17.609 0.173 1 97.94 55 ARG B C 1
ATOM 1769 O O . ARG B 1 55 ? -7.641 18.703 0.701 1 97.94 55 ARG B O 1
ATOM 1776 N N . GLU B 1 56 ? -6.984 16.516 0.79 1 97.12 56 GLU B N 1
ATOM 1777 C CA . GLU B 1 56 ? -6.602 16.578 2.197 1 97.12 56 GLU B CA 1
ATOM 1778 C C . GLU B 1 56 ? -5.492 17.609 2.424 1 97.12 56 GLU B C 1
ATOM 1780 O O . GLU B 1 56 ? -5.508 18.328 3.418 1 97.12 56 GLU B O 1
ATOM 1785 N N . LEU B 1 57 ? -4.5 17.734 1.529 1 97.38 57 LEU B N 1
ATOM 1786 C CA . LEU B 1 57 ? -3.385 18.656 1.693 1 97.38 57 LEU B CA 1
ATOM 1787 C C . LEU B 1 57 ? -3.838 20.094 1.472 1 97.38 57 LEU B C 1
ATOM 1789 O O . LEU B 1 57 ? -3.346 21.016 2.131 1 97.38 57 LEU B O 1
ATOM 1793 N N . LEU B 1 58 ? -4.746 20.25 0.536 1 97.06 58 LEU B N 1
ATOM 1794 C CA . LEU B 1 58 ? -5.32 21.578 0.342 1 97.06 58 LEU B CA 1
ATOM 1795 C C . LEU B 1 58 ? -6.094 22.016 1.579 1 97.06 58 LEU B C 1
ATOM 1797 O O . LEU B 1 58 ? -5.926 23.141 2.055 1 97.06 58 LEU B O 1
ATOM 1801 N N . GLU B 1 59 ? -6.891 21.172 2.127 1 94.75 59 GLU B N 1
ATOM 1802 C CA . GLU B 1 59 ? -7.738 21.469 3.279 1 94.75 59 GLU B CA 1
ATOM 1803 C C . GLU B 1 59 ? -6.898 21.719 4.527 1 94.75 59 GLU B C 1
ATOM 1805 O O . GLU B 1 59 ? -7.141 22.688 5.254 1 94.75 59 GLU B O 1
ATOM 1810 N N . GLU B 1 60 ? -5.887 20.891 4.746 1 94.44 60 GLU B N 1
ATOM 1811 C CA . GLU B 1 60 ? -5.168 20.922 6.016 1 94.44 60 GLU B CA 1
ATOM 1812 C C . GLU B 1 60 ? -3.99 21.891 5.957 1 94.44 60 GLU B C 1
ATOM 1814 O O . GLU B 1 60 ? -3.623 22.5 6.969 1 94.44 60 GLU B O 1
ATOM 1819 N N . LEU B 1 61 ? -3.348 22.094 4.738 1 95.69 61 LEU B N 1
ATOM 1820 C CA . LEU B 1 61 ? -2.102 22.859 4.652 1 95.69 61 LEU B CA 1
ATOM 1821 C C . LEU B 1 61 ? -2.232 24.016 3.666 1 95.69 61 LEU B C 1
ATOM 1823 O O . LEU B 1 61 ? -1.326 24.844 3.553 1 95.69 61 LEU B O 1
ATOM 1827 N N . ALA B 1 62 ? -3.33 24.078 2.934 1 96.44 62 ALA B N 1
ATOM 1828 C CA . ALA B 1 62 ? -3.461 25 1.812 1 96.44 62 ALA B CA 1
ATOM 1829 C C . ALA B 1 62 ? -2.369 24.766 0.773 1 96.44 62 ALA B C 1
ATOM 1831 O O . ALA B 1 62 ? -1.887 25.703 0.143 1 96.44 62 ALA B O 1
ATOM 1832 N N . LEU B 1 63 ? -1.959 23.562 0.667 1 97.25 63 LEU B N 1
ATOM 1833 C CA . LEU B 1 63 ? -0.919 23.203 -0.288 1 97.25 63 LEU B CA 1
ATOM 1834 C C . LEU B 1 63 ? -1.531 22.703 -1.593 1 97.25 63 LEU B C 1
ATOM 1836 O O . LEU B 1 63 ? -2.293 21.734 -1.597 1 97.25 63 LEU B O 1
ATOM 1840 N N . ASP B 1 64 ? -1.239 23.359 -2.619 1 96.94 64 ASP B N 1
ATOM 1841 C CA . ASP B 1 64 ? -1.52 22.812 -3.943 1 96.94 64 ASP B CA 1
ATOM 1842 C C . ASP B 1 64 ? -0.492 21.75 -4.328 1 96.94 64 ASP B C 1
ATOM 1844 O O . ASP B 1 64 ? 0.708 22.031 -4.371 1 96.94 64 ASP B O 1
ATOM 1848 N N . LEU B 1 65 ? -0.924 20.609 -4.605 1 96.25 65 LEU B N 1
ATOM 1849 C CA . LEU B 1 65 ? -0.043 19.469 -4.887 1 96.25 65 LEU B CA 1
ATOM 1850 C C . LEU B 1 65 ? 0.883 19.781 -6.059 1 96.25 65 LEU B C 1
ATOM 1852 O O . LEU B 1 65 ? 1.978 19.234 -6.156 1 96.25 65 LEU B O 1
ATOM 1856 N N . SER B 1 66 ? 0.473 20.688 -6.926 1 96.06 66 SER B N 1
ATOM 1857 C CA . SER B 1 66 ? 1.3 21.078 -8.062 1 96.06 66 SER B CA 1
ATOM 1858 C C . SER B 1 66 ? 2.551 21.812 -7.609 1 96.06 66 SER B C 1
ATOM 1860 O O . SER B 1 66 ? 3.504 21.969 -8.375 1 96.06 66 SER B O 1
ATOM 1862 N N . ASP B 1 67 ? 2.568 22.312 -6.391 1 97.69 67 ASP B N 1
ATOM 1863 C CA . ASP B 1 67 ? 3.711 23.047 -5.855 1 97.69 67 ASP B CA 1
ATOM 1864 C C . ASP B 1 67 ? 4.688 22.109 -5.156 1 97.69 67 ASP B C 1
ATOM 1866 O O . ASP B 1 67 ? 5.719 22.547 -4.641 1 97.69 67 ASP B O 1
ATOM 1870 N N . ALA B 1 68 ? 4.379 20.797 -5.164 1 98.31 68 ALA B N 1
ATOM 1871 C CA . ALA B 1 68 ? 5.227 19.781 -4.559 1 98.31 68 ALA B CA 1
ATOM 1872 C C . ALA B 1 68 ? 5.742 18.797 -5.613 1 98.31 68 ALA B C 1
ATOM 1874 O O . ALA B 1 68 ? 5.297 18.828 -6.762 1 98.31 68 ALA B O 1
ATOM 1875 N N . SER B 1 69 ? 6.723 18 -5.215 1 98.25 69 SER B N 1
ATOM 1876 C CA . SER B 1 69 ? 7.156 16.906 -6.07 1 98.25 69 SER B CA 1
ATOM 1877 C C . SER B 1 69 ? 6.047 15.875 -6.254 1 98.25 69 SER B C 1
ATOM 1879 O O . SER B 1 69 ? 5.059 15.875 -5.516 1 98.25 69 SER B O 1
ATOM 1881 N N . GLU B 1 70 ? 6.18 15.039 -7.246 1 97.31 70 GLU B N 1
ATOM 1882 C CA . GLU B 1 70 ? 5.246 13.93 -7.426 1 97.31 70 GLU B CA 1
ATOM 1883 C C . GLU B 1 70 ? 5.227 13.023 -6.199 1 97.31 70 GLU B C 1
ATOM 1885 O O . GLU B 1 70 ? 6.277 12.688 -5.652 1 97.31 70 GLU B O 1
ATOM 1890 N N . PRO B 1 71 ? 4.062 12.711 -5.766 1 98.12 71 PRO B N 1
ATOM 1891 C CA . PRO B 1 71 ? 3.984 11.828 -4.602 1 98.12 71 PRO B CA 1
ATOM 1892 C C . PRO B 1 71 ? 4.621 10.461 -4.855 1 98.12 71 PRO B C 1
ATOM 1894 O O . PRO B 1 71 ? 4.422 9.875 -5.922 1 98.12 71 PRO B O 1
ATOM 1897 N N . GLU B 1 72 ? 5.402 9.977 -3.902 1 98.06 72 GLU B N 1
ATOM 1898 C CA . GLU B 1 72 ? 6 8.648 -3.9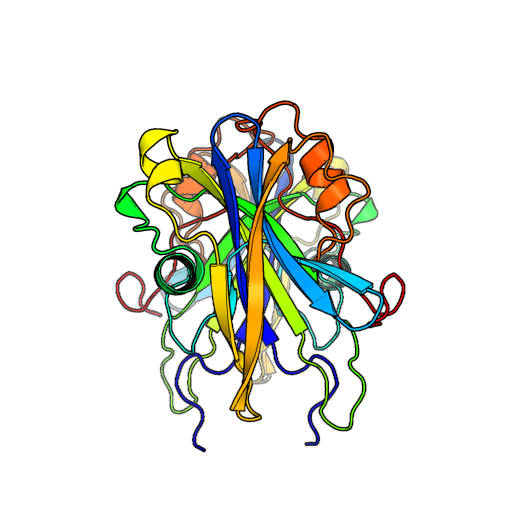14 1 98.06 72 GLU B CA 1
ATOM 1899 C C . GLU B 1 72 ? 5.516 7.816 -2.727 1 98.06 72 GLU B C 1
ATOM 1901 O O . GLU B 1 72 ? 5.734 8.188 -1.572 1 98.06 72 GLU B O 1
ATOM 1906 N N . LEU B 1 73 ? 4.879 6.723 -3.035 1 98.56 73 LEU B N 1
ATOM 1907 C CA . LEU B 1 73 ? 4.445 5.863 -1.941 1 98.56 73 LEU B CA 1
ATOM 1908 C C . LEU B 1 73 ? 5.641 5.227 -1.239 1 98.56 73 LEU B C 1
ATOM 1910 O O . LEU B 1 73 ? 6.324 4.379 -1.815 1 98.56 73 LEU B O 1
ATOM 1914 N N . LEU B 1 74 ? 5.824 5.641 -0.018 1 98.12 74 LEU B N 1
ATOM 1915 C CA . LEU B 1 74 ? 6.996 5.227 0.748 1 98.12 74 LEU B CA 1
ATOM 1916 C C . LEU B 1 74 ? 6.668 4.035 1.641 1 98.12 74 LEU B C 1
ATOM 1918 O O . LEU B 1 74 ? 7.465 3.1 1.753 1 98.12 74 LEU B O 1
ATOM 1922 N N . TRP B 1 75 ? 5.465 4.145 2.258 1 98.44 75 TRP B N 1
ATOM 1923 C CA . TRP B 1 75 ? 5.152 3.121 3.252 1 98.44 75 TRP B CA 1
ATOM 1924 C C . TRP B 1 75 ? 3.664 2.791 3.244 1 98.44 75 TRP B C 1
ATOM 1926 O O . TRP B 1 75 ? 2.834 3.648 2.932 1 98.44 75 TRP B O 1
ATOM 1936 N N . VAL B 1 76 ? 3.367 1.59 3.613 1 98.75 76 VAL B N 1
ATOM 1937 C CA . VAL B 1 76 ? 2.025 1.088 3.887 1 98.75 76 VAL B CA 1
ATOM 1938 C C . VAL B 1 76 ? 1.956 0.548 5.312 1 98.75 76 VAL B C 1
ATOM 1940 O O . VAL B 1 76 ? 2.854 -0.174 5.754 1 98.75 76 VAL B O 1
ATOM 1943 N N . ILE B 1 77 ? 0.937 0.916 6.035 1 98.62 77 ILE B N 1
ATOM 1944 C CA . ILE B 1 77 ? 0.722 0.395 7.383 1 98.62 77 ILE B CA 1
ATOM 1945 C C . ILE B 1 77 ? -0.682 -0.195 7.488 1 98.62 77 ILE B C 1
ATOM 1947 O O . ILE B 1 77 ? -1.659 0.435 7.078 1 98.62 77 ILE B O 1
ATOM 1951 N N . ASP B 1 78 ? -0.768 -1.384 8 1 98.62 78 ASP B N 1
ATOM 1952 C CA . ASP B 1 78 ? -2.018 -2.082 8.289 1 98.62 78 ASP B CA 1
ATOM 1953 C C . ASP B 1 78 ? -2.461 -1.842 9.734 1 98.62 78 ASP B C 1
ATOM 1955 O O . ASP B 1 78 ? -1.822 -2.322 10.672 1 98.62 78 ASP B O 1
ATOM 1959 N N . GLN B 1 79 ? -3.541 -1.109 9.867 1 97.75 79 GLN B N 1
ATOM 1960 C CA . GLN B 1 79 ? -4.047 -0.79 11.203 1 97.75 79 GLN B CA 1
ATOM 1961 C C . GLN B 1 79 ? -5.273 -1.63 11.539 1 97.75 79 GLN B C 1
ATOM 1963 O O . GLN B 1 79 ? -6.305 -1.532 10.867 1 97.75 79 GLN B O 1
ATOM 1968 N N . ARG B 1 80 ? -5.176 -2.428 12.523 1 96.31 80 ARG B N 1
ATOM 1969 C CA . ARG B 1 80 ? -6.27 -3.193 13.109 1 96.31 80 ARG B CA 1
ATOM 1970 C C . ARG B 1 80 ? -6.328 -2.99 14.617 1 96.31 80 ARG B C 1
ATOM 1972 O O . ARG B 1 80 ? -6 -3.896 15.391 1 96.31 80 ARG B O 1
ATOM 1979 N N . VAL B 1 81 ? -6.727 -1.872 15 1 94.06 81 VAL B N 1
ATOM 1980 C CA . VAL B 1 81 ? -6.773 -1.493 16.406 1 94.06 81 VAL B CA 1
ATOM 1981 C C . VAL B 1 81 ? -8.227 -1.277 16.828 1 94.06 81 VAL B C 1
ATOM 1983 O O . VAL B 1 81 ? -8.984 -0.594 16.141 1 94.06 81 VAL B O 1
ATOM 1986 N N . SER B 1 82 ? -8.578 -1.843 17.891 1 89.12 82 SER B N 1
ATOM 1987 C CA . SER B 1 82 ? -9.914 -1.691 18.453 1 89.12 82 SER B CA 1
ATOM 1988 C C . SER B 1 82 ? -10.102 -0.311 19.062 1 89.12 82 SER B C 1
ATOM 1990 O O . SER B 1 82 ? -9.141 0.311 19.516 1 89.12 82 SER B O 1
ATOM 1992 N N . ARG B 1 83 ? -11.242 0.272 18.891 1 81.56 83 ARG B N 1
ATOM 1993 C CA . ARG B 1 83 ? -11.602 1.529 19.547 1 81.56 83 ARG B CA 1
ATOM 1994 C C . ARG B 1 83 ? -12.664 1.311 20.609 1 81.56 83 ARG B C 1
ATOM 1996 O O . ARG B 1 83 ? -13.477 0.391 20.516 1 81.56 83 ARG B O 1
ATOM 2003 N N . PRO B 1 84 ? -12.477 2.238 21.594 1 77.38 84 PRO B N 1
ATOM 2004 C CA . PRO B 1 84 ? -13.547 2.145 22.594 1 77.38 84 PRO B CA 1
ATOM 2005 C C . PRO B 1 84 ? -14.922 2.43 22 1 77.38 84 PRO B C 1
ATOM 2007 O O . PRO B 1 84 ? -15.062 3.279 21.125 1 77.38 84 PRO B O 1
ATOM 2010 N N . GLY B 1 85 ? -15.859 1.583 22.266 1 74.5 85 GLY B N 1
ATOM 2011 C CA . GLY B 1 85 ? -17.219 1.812 21.812 1 74.5 85 GLY B CA 1
ATOM 2012 C C . GLY B 1 85 ? -17.891 0.563 21.266 1 74.5 85 GLY B C 1
ATOM 2013 O O . GLY B 1 85 ? -17.297 -0.52 21.297 1 74.5 85 GLY B O 1
ATOM 2014 N N . SER B 1 86 ? -19.141 0.804 20.781 1 75.25 86 SER B N 1
ATOM 2015 C CA . SER B 1 86 ? -19.984 -0.324 20.375 1 75.25 86 SER B CA 1
ATOM 2016 C C . SER B 1 86 ? -19.828 -0.609 18.875 1 75.25 86 SER B C 1
ATOM 2018 O O . SER B 1 86 ? -20.156 -1.702 18.422 1 75.25 86 SER B O 1
ATOM 2020 N N . THR B 1 87 ? -19.281 0.348 18.188 1 80.75 87 THR B N 1
ATOM 2021 C CA . THR B 1 87 ? -19.141 0.136 16.75 1 80.75 87 THR B CA 1
ATOM 2022 C C . THR B 1 87 ? -17.875 -0.649 16.438 1 80.75 87 THR B C 1
ATOM 2024 O O . THR B 1 87 ? -16.797 -0.32 16.938 1 80.75 87 THR B O 1
ATOM 2027 N N . PRO B 1 88 ? -18.094 -1.653 15.688 1 88.75 88 PRO B N 1
ATOM 2028 C CA . PRO B 1 88 ? -16.906 -2.42 15.328 1 88.75 88 PRO B CA 1
ATOM 2029 C C . PRO B 1 88 ? -15.844 -1.567 14.648 1 88.75 88 PRO B C 1
ATOM 2031 O O . PRO B 1 88 ? -16.156 -0.801 13.734 1 88.75 88 PRO B O 1
ATOM 2034 N N . PRO B 1 89 ? -14.688 -1.667 15.125 1 91.25 89 PRO B N 1
ATOM 2035 C CA . PRO B 1 89 ? -13.609 -0.862 14.555 1 91.25 89 PRO B CA 1
ATOM 2036 C C . PRO B 1 89 ? -13.281 -1.262 13.117 1 91.25 89 PRO B C 1
ATOM 2038 O O . PRO B 1 89 ? -13.281 -2.451 12.789 1 91.25 89 PRO B O 1
ATOM 2041 N N . PRO B 1 90 ? -12.992 -0.261 12.312 1 94 90 PRO B N 1
ATOM 2042 C CA . PRO B 1 90 ? -12.555 -0.585 10.945 1 94 90 PRO B CA 1
ATOM 2043 C C . PRO B 1 90 ? -11.086 -0.989 10.883 1 94 90 PRO B C 1
ATOM 2045 O O . PRO B 1 90 ? -10.32 -0.722 11.812 1 94 90 PRO B O 1
ATOM 2048 N N . ARG B 1 91 ? -10.766 -1.736 9.898 1 97.19 91 ARG B N 1
ATOM 2049 C CA . ARG B 1 91 ? -9.391 -1.86 9.438 1 97.19 91 ARG B CA 1
ATOM 2050 C C . ARG B 1 91 ? -8.992 -0.67 8.57 1 97.19 91 ARG B C 1
ATOM 2052 O O . ARG B 1 91 ? -9.773 -0.226 7.723 1 97.19 91 ARG B O 1
ATOM 2059 N N . LYS B 1 92 ? -7.84 -0.106 8.836 1 97.69 92 LYS B N 1
ATOM 2060 C CA . LYS B 1 92 ? -7.387 1.014 8.016 1 97.69 92 LYS B CA 1
ATOM 2061 C C . LYS B 1 92 ? -6.051 0.702 7.344 1 97.69 92 LYS B C 1
ATOM 2063 O O . LYS B 1 92 ? -5.125 0.217 7.996 1 97.69 92 LYS B O 1
ATOM 2068 N N . ILE B 1 93 ? -5.996 0.87 6.086 1 98.56 93 ILE B N 1
ATOM 2069 C CA . ILE B 1 93 ? -4.738 0.82 5.348 1 98.56 93 ILE B CA 1
ATOM 2070 C C . ILE B 1 93 ? -4.207 2.236 5.141 1 98.56 93 ILE B C 1
ATOM 2072 O O . ILE B 1 93 ? -4.805 3.031 4.41 1 98.56 93 ILE B O 1
ATOM 2076 N N . HIS B 1 94 ? -3.064 2.531 5.812 1 98.81 94 HIS B N 1
ATOM 2077 C CA . HIS B 1 94 ? -2.404 3.818 5.633 1 98.81 94 HIS B CA 1
ATOM 2078 C C . HIS B 1 94 ? -1.444 3.789 4.449 1 98.81 94 HIS B C 1
ATOM 2080 O O . HIS B 1 94 ? -0.539 2.953 4.402 1 98.81 94 HIS B O 1
ATOM 2086 N N . LEU B 1 95 ? -1.627 4.605 3.492 1 98.88 95 LEU B N 1
ATOM 2087 C CA . LEU B 1 95 ? -0.692 4.867 2.404 1 98.88 95 LEU B CA 1
ATOM 2088 C C . LEU B 1 95 ? 0.042 6.184 2.623 1 98.88 95 LEU B C 1
ATOM 2090 O O . LEU B 1 95 ? -0.564 7.258 2.559 1 98.88 95 LEU B O 1
ATOM 2094 N N . LEU B 1 96 ? 1.34 6.105 2.889 1 98.81 96 LEU B N 1
ATOM 2095 C CA . LEU B 1 96 ? 2.129 7.285 3.221 1 98.81 96 LEU B CA 1
ATOM 2096 C C . L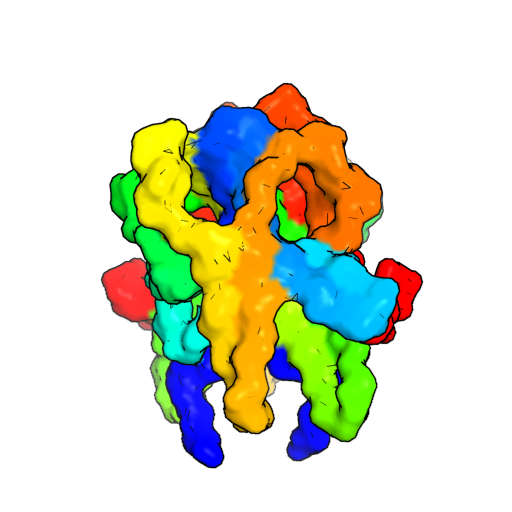EU B 1 96 ? 3.02 7.691 2.053 1 98.81 96 LEU B C 1
ATOM 2098 O O . LEU B 1 96 ? 3.926 6.945 1.67 1 98.81 96 LEU B O 1
ATOM 2102 N N . TYR B 1 97 ? 2.76 8.852 1.524 1 98.81 97 TYR B N 1
ATOM 2103 C CA . TYR B 1 97 ? 3.438 9.367 0.338 1 98.81 97 TYR B CA 1
ATOM 2104 C C . TYR B 1 97 ? 4.488 10.406 0.715 1 98.81 97 TYR B C 1
ATOM 2106 O O . TYR B 1 97 ? 4.211 11.32 1.488 1 98.81 97 TYR B O 1
ATOM 2114 N N . ARG B 1 98 ? 5.629 10.281 0.182 1 98.75 98 ARG B N 1
ATOM 2115 C CA . ARG B 1 98 ? 6.684 11.281 0.335 1 98.75 98 ARG B CA 1
ATOM 2116 C C . ARG B 1 98 ? 6.551 12.383 -0.711 1 98.75 98 ARG B C 1
ATOM 2118 O O . ARG B 1 98 ? 6.324 12.102 -1.89 1 98.75 98 ARG B O 1
ATOM 2125 N N . LEU B 1 99 ? 6.617 13.562 -0.313 1 98.69 99 LEU B N 1
ATOM 2126 C CA . LEU B 1 99 ? 6.648 14.742 -1.171 1 98.69 99 LEU B CA 1
ATOM 2127 C C . LEU B 1 99 ? 7.723 15.719 -0.708 1 98.69 99 LEU B C 1
ATOM 2129 O O . LEU B 1 99 ? 8.109 15.719 0.464 1 98.69 99 LEU B O 1
ATOM 2133 N N . HIS B 1 100 ? 8.125 16.562 -1.627 1 98.81 100 HIS B N 1
ATOM 2134 C CA . HIS B 1 100 ? 9.102 17.609 -1.327 1 98.81 100 HIS B CA 1
ATOM 2135 C C . HIS B 1 100 ? 8.609 18.969 -1.808 1 98.81 100 HIS B C 1
ATOM 2137 O O . HIS B 1 100 ? 8.039 19.078 -2.898 1 98.81 100 HIS B O 1
ATOM 2143 N N . ILE B 1 101 ? 8.805 19.922 -0.989 1 98.75 101 ILE B N 1
ATOM 2144 C CA . ILE B 1 101 ? 8.531 21.312 -1.369 1 98.75 101 ILE B CA 1
ATOM 2145 C C . ILE B 1 101 ? 9.742 22.188 -1.065 1 98.75 101 ILE B C 1
ATOM 2147 O O . ILE B 1 101 ? 10.648 21.766 -0.338 1 98.75 101 ILE B O 1
ATOM 2151 N N . GLY B 1 102 ? 9.766 23.359 -1.703 1 98.12 102 GLY B N 1
ATOM 2152 C CA . GLY B 1 102 ? 10.789 24.344 -1.396 1 98.12 102 GLY B CA 1
ATOM 2153 C C . GLY B 1 102 ? 10.398 25.281 -0.258 1 98.12 102 GLY B C 1
ATOM 2154 O O . GLY B 1 102 ? 9.25 25.281 0.178 1 98.12 102 GLY B O 1
ATOM 2155 N N . GLU B 1 103 ? 11.383 26.094 0.191 1 97.56 103 GLU B N 1
ATOM 2156 C CA . GLU B 1 103 ? 11.172 27.031 1.289 1 97.56 103 GLU B CA 1
ATOM 2157 C C . GLU B 1 103 ? 10.117 28.078 0.927 1 97.56 103 GLU B C 1
ATOM 2159 O O . GLU B 1 103 ? 9.359 28.516 1.79 1 97.56 103 GLU B O 1
ATOM 2164 N N . ASP B 1 104 ? 10.078 28.438 -0.271 1 97.12 104 ASP B N 1
ATOM 2165 C CA . ASP B 1 104 ? 9.117 29.422 -0.734 1 97.12 104 ASP B CA 1
ATOM 2166 C C . ASP B 1 104 ? 7.688 28.906 -0.612 1 97.12 104 ASP B C 1
ATOM 2168 O O . ASP B 1 104 ? 6.789 29.641 -0.192 1 97.12 104 ASP B O 1
ATOM 2172 N N . VAL B 1 105 ? 7.504 27.656 -0.934 1 97.62 105 VAL B N 1
ATOM 2173 C CA . VAL B 1 105 ? 6.191 27.031 -0.823 1 97.62 105 VAL B CA 1
ATOM 2174 C C . VAL B 1 105 ? 5.812 26.891 0.648 1 97.62 105 VAL B C 1
ATOM 2176 O O . VAL B 1 105 ? 4.691 27.219 1.044 1 97.62 105 VAL B O 1
ATOM 2179 N N . ARG B 1 106 ? 6.734 26.438 1.479 1 96.62 106 ARG B N 1
ATOM 2180 C CA . ARG B 1 106 ? 6.48 26.266 2.904 1 96.62 106 ARG B CA 1
ATOM 2181 C C . ARG B 1 106 ? 6 27.562 3.539 1 96.62 106 ARG B C 1
ATOM 2183 O O . ARG B 1 106 ? 5.086 27.562 4.363 1 96.62 106 ARG B O 1
ATOM 2190 N N . ALA B 1 107 ? 6.578 28.719 3.182 1 94.88 107 ALA B N 1
ATOM 2191 C CA . ALA B 1 107 ? 6.273 30.016 3.764 1 94.88 107 ALA B CA 1
ATOM 2192 C C . ALA B 1 107 ? 4.82 30.406 3.51 1 94.88 107 ALA B C 1
ATOM 2194 O O . ALA B 1 107 ? 4.242 31.203 4.25 1 94.88 107 ALA B O 1
ATOM 2195 N N . ALA B 1 108 ? 4.191 29.766 2.52 1 92.94 108 ALA B N 1
ATOM 2196 C CA . ALA B 1 108 ? 2.838 30.141 2.111 1 92.94 108 ALA B CA 1
ATOM 2197 C C . ALA B 1 108 ? 1.812 29.172 2.688 1 92.94 108 ALA B C 1
ATOM 2199 O O . ALA B 1 108 ? 0.604 29.375 2.547 1 92.94 108 ALA B O 1
ATOM 2200 N N . LEU B 1 109 ? 2.258 28.156 3.402 1 93.5 109 LEU B N 1
ATOM 2201 C CA . LEU B 1 109 ? 1.354 27.125 3.912 1 93.5 109 LEU B CA 1
ATOM 2202 C C . LEU B 1 109 ? 0.636 27.609 5.168 1 93.5 109 LEU B C 1
ATOM 2204 O O . LEU B 1 109 ? 1.11 28.516 5.848 1 93.5 109 LEU B O 1
ATOM 2208 N N . ALA B 1 110 ? -0.503 26.938 5.422 1 85.75 110 ALA B N 1
ATOM 2209 C CA . ALA B 1 110 ? -1.219 27.188 6.668 1 85.75 110 ALA B CA 1
ATOM 2210 C C . ALA B 1 110 ? -0.391 26.75 7.875 1 85.75 110 ALA B C 1
ATOM 2212 O O . ALA B 1 110 ? 0.398 25.812 7.785 1 85.75 110 ALA B O 1
ATOM 2213 N N . THR B 1 111 ? -0.559 27.438 8.93 1 83.62 111 THR B N 1
ATOM 2214 C CA . THR B 1 111 ? 0.177 27.094 10.141 1 83.62 111 THR B CA 1
ATOM 2215 C C . THR B 1 111 ? -0.732 26.391 11.148 1 83.62 111 THR B C 1
ATOM 2217 O O . THR B 1 111 ? -0.252 25.781 12.102 1 83.62 111 THR B O 1
ATOM 2220 N N . GLU B 1 112 ? -2.023 26.641 10.875 1 82.12 112 GLU B N 1
ATOM 2221 C CA . GLU B 1 112 ? -3.021 25.984 11.719 1 82.12 112 GLU B CA 1
ATOM 2222 C C . GLU B 1 112 ? -4.102 25.312 10.875 1 82.12 112 GLU B C 1
ATOM 2224 O O . GLU B 1 112 ? -4.383 25.75 9.758 1 82.12 112 GLU B O 1
ATOM 2229 N N . GLU B 1 113 ? -4.441 24.156 11.352 1 71.81 113 GLU B N 1
ATOM 2230 C CA . GLU B 1 113 ? -5.566 23.438 10.75 1 71.81 113 GLU B CA 1
ATOM 2231 C C . GLU B 1 113 ? -6.762 23.391 11.703 1 71.81 113 GLU B C 1
ATOM 2233 O O . GLU B 1 113 ? -6.602 23.125 12.891 1 71.81 113 GLU B O 1
ATOM 2238 N N . HIS B 1 114 ? -7.895 23.812 11.164 1 67.12 114 HIS B N 1
ATOM 2239 C CA . HIS B 1 114 ? -9.117 23.734 11.953 1 67.12 114 HIS B CA 1
ATOM 2240 C C . HIS B 1 114 ? -10 22.578 11.492 1 67.12 114 HIS B C 1
ATOM 2242 O O . HIS B 1 114 ? -10.422 22.531 10.336 1 67.12 114 HIS B O 1
ATOM 2248 N N . ASP B 1 115 ? -9.906 21.469 12.281 1 61.72 115 ASP B N 1
ATOM 2249 C CA . ASP B 1 115 ? -10.805 20.359 11.984 1 61.72 115 ASP B CA 1
ATOM 2250 C C . ASP B 1 115 ? -12.109 20.484 12.766 1 61.72 115 ASP B C 1
ATOM 2252 O O . ASP B 1 115 ? -12.102 20.719 13.977 1 61.72 115 ASP B O 1
ATOM 2256 N N . GLU B 1 116 ? -13.203 20.625 12.055 1 57.06 116 GLU B N 1
ATOM 2257 C CA . GLU B 1 116 ? -14.5 20.641 12.719 1 57.06 116 GLU B CA 1
ATOM 2258 C C . GLU B 1 116 ? -14.93 19.234 13.117 1 57.06 116 GLU B C 1
ATOM 2260 O O . GLU B 1 116 ? -14.898 18.312 12.297 1 57.06 116 GLU B O 1
ATOM 2265 N N . LEU B 1 117 ? -15.039 19.016 14.406 1 56.97 117 LEU B N 1
ATOM 2266 C CA . LEU B 1 117 ? -15.531 17.734 14.914 1 56.97 117 LEU B CA 1
ATOM 2267 C C . LEU B 1 117 ? -17.047 17.641 14.766 1 56.97 117 LEU B C 1
ATOM 2269 O O . LEU B 1 117 ? -17.719 18.656 14.586 1 56.97 117 LEU B O 1
ATOM 2273 N N . ASP B 1 118 ? -17.422 16.391 14.781 1 54.91 118 ASP B N 1
ATOM 2274 C CA . ASP B 1 118 ? -18.844 16.141 14.633 1 54.91 118 ASP B CA 1
ATOM 2275 C C . ASP B 1 118 ? -19.656 16.906 15.672 1 54.91 118 ASP B C 1
ATOM 2277 O O . ASP B 1 118 ? -20.812 17.266 15.422 1 54.91 118 ASP B O 1
ATOM 2281 N N . ASN B 1 119 ? -19.047 17.109 16.734 1 52.03 119 ASN B N 1
ATOM 2282 C CA . ASN B 1 119 ? -19.797 17.766 17.812 1 52.03 119 ASN B CA 1
ATOM 2283 C C . ASN B 1 119 ? -19.75 19.281 17.703 1 52.03 119 ASN B C 1
ATOM 2285 O O . ASN B 1 119 ? -20.172 19.984 18.609 1 52.03 119 ASN B O 1
ATOM 2289 N N . GLY B 1 120 ? -19.359 19.734 16.688 1 55.34 120 GLY B N 1
ATOM 2290 C CA . GLY B 1 120 ? -19.359 21.172 16.484 1 55.34 120 GLY B CA 1
ATOM 2291 C C . GLY B 1 120 ? -18.141 21.859 17.078 1 55.34 120 GLY B C 1
ATOM 2292 O O . GLY B 1 120 ? -18.031 23.094 17 1 55.34 120 GLY B O 1
ATOM 2293 N N . THR B 1 121 ? -17.375 21.094 17.797 1 56.72 121 THR B N 1
ATOM 2294 C CA . THR B 1 121 ? -16.156 21.703 18.359 1 56.72 121 THR B CA 1
ATOM 2295 C C . THR B 1 121 ? -14.992 21.562 17.375 1 56.72 121 THR B C 1
ATOM 2297 O O . THR B 1 121 ? -15.062 20.797 16.422 1 56.72 121 THR B O 1
ATOM 2300 N N . PHE B 1 122 ? -14.18 22.609 17.469 1 60.53 122 PHE B N 1
ATOM 2301 C CA . PHE B 1 122 ? -13.031 22.641 16.578 1 60.53 122 PHE B CA 1
ATOM 2302 C C . PHE B 1 122 ? -11.781 22.125 17.281 1 60.53 122 PHE B C 1
ATOM 2304 O O . PHE B 1 122 ? -11.578 22.391 18.469 1 60.53 122 PHE B O 1
ATOM 2311 N N . GLU B 1 123 ? -11.336 21.047 16.844 1 63.47 123 GLU B N 1
ATOM 2312 C CA . GLU B 1 123 ? -9.992 20.703 17.297 1 63.47 123 GLU B CA 1
ATOM 2313 C C . GLU B 1 123 ? -8.938 21.375 16.406 1 63.47 123 GLU B C 1
ATOM 2315 O O . GLU B 1 123 ? -9.023 21.312 15.18 1 63.47 123 GLU B O 1
ATOM 2320 N N . THR B 1 124 ? -8.172 22.25 17.094 1 73.81 124 THR B N 1
ATOM 2321 C CA . THR B 1 124 ? -7.125 22.969 16.375 1 73.81 124 THR B CA 1
ATOM 2322 C C . THR B 1 124 ? -5.848 22.141 16.297 1 73.81 124 THR B C 1
ATOM 2324 O O . THR B 1 124 ? -5.379 21.625 17.312 1 73.81 124 THR B O 1
ATOM 2327 N N . GLY B 1 125 ? -5.48 21.812 15.07 1 83.56 125 GLY B N 1
ATOM 2328 C CA . GLY B 1 125 ? -4.164 21.234 14.828 1 83.56 125 GLY B CA 1
ATOM 2329 C C . GLY B 1 125 ? -3.146 22.25 14.352 1 83.56 125 GLY B C 1
ATOM 2330 O O . GLY B 1 125 ? -3.486 23.172 13.602 1 83.56 125 GLY B O 1
ATOM 2331 N N . VAL B 1 126 ? -1.968 22.188 14.984 1 91.25 126 VAL B N 1
ATOM 2332 C CA . VAL B 1 126 ? -0.869 23.078 14.594 1 91.25 126 VAL B CA 1
ATOM 2333 C C . VAL B 1 126 ? 0.12 22.297 13.719 1 91.25 126 VAL B C 1
ATOM 2335 O O . VAL B 1 126 ? 0.468 21.156 14.031 1 91.25 126 VAL B O 1
ATOM 2338 N N . ILE B 1 127 ? 0.478 22.969 12.648 1 94.38 127 ILE B N 1
ATOM 2339 C CA . ILE B 1 127 ? 1.479 22.359 11.781 1 94.38 127 ILE B CA 1
ATOM 2340 C C . ILE B 1 127 ? 2.875 22.625 12.336 1 94.38 127 ILE B C 1
ATOM 2342 O O . ILE B 1 127 ? 3.275 23.781 12.5 1 94.38 127 ILE B O 1
ATOM 2346 N N . GLU B 1 128 ? 3.59 21.609 12.625 1 95.75 128 GLU B N 1
ATOM 2347 C CA . GLU B 1 128 ? 4.965 21.688 13.102 1 95.75 128 GLU B CA 1
ATOM 2348 C C . GLU B 1 128 ? 5.938 21.047 12.117 1 95.75 128 GLU B C 1
ATOM 2350 O O . GLU B 1 128 ? 5.676 19.969 11.602 1 95.75 128 GLU B O 1
ATOM 2355 N N . TRP B 1 129 ? 6.965 21.828 11.852 1 97.69 129 TRP B N 1
ATOM 2356 C CA . TRP B 1 129 ? 8.055 21.297 11.031 1 97.69 129 TRP B CA 1
ATOM 2357 C C . TRP B 1 129 ? 9.172 20.75 11.914 1 97.69 129 TRP B C 1
ATOM 2359 O O . TRP B 1 129 ? 9.766 21.484 12.703 1 97.69 129 TRP B O 1
ATOM 2369 N N . VAL B 1 130 ? 9.461 19.453 11.758 1 97.94 130 VAL B N 1
ATOM 2370 C CA . VAL B 1 130 ? 10.406 18.766 12.625 1 97.94 130 VAL B CA 1
ATOM 2371 C C . VAL B 1 130 ? 11.508 18.125 11.781 1 97.94 130 VAL B C 1
ATOM 2373 O O . VAL B 1 130 ? 11.242 17.547 10.727 1 97.94 130 VAL B O 1
ATOM 2376 N N . ASP B 1 131 ? 12.758 18.266 12.242 1 98.62 131 ASP B N 1
ATOM 2377 C CA . ASP B 1 131 ? 13.812 17.469 11.633 1 98.62 131 ASP B CA 1
ATOM 2378 C C . ASP B 1 131 ? 13.477 15.977 11.672 1 98.62 131 ASP B C 1
ATOM 2380 O O . ASP B 1 131 ? 13.219 15.422 12.742 1 98.62 131 ASP B O 1
ATOM 2384 N N . TYR B 1 132 ? 13.445 15.336 10.5 1 98.69 132 TYR B N 1
ATOM 2385 C CA . TYR B 1 132 ? 12.984 13.961 10.422 1 98.69 132 TYR B CA 1
ATOM 2386 C C . TYR B 1 132 ? 13.82 13.047 11.312 1 98.69 132 TYR B C 1
ATOM 2388 O O . TYR B 1 132 ? 13.328 12.039 11.812 1 98.69 132 TYR B O 1
ATOM 2396 N N . ARG B 1 133 ? 15.039 13.43 11.602 1 98.38 133 ARG B N 1
ATOM 2397 C CA . ARG B 1 133 ? 15.945 12.625 12.406 1 98.38 133 ARG B CA 1
ATOM 2398 C C . ARG B 1 133 ? 15.539 12.648 13.875 1 98.38 133 ARG B C 1
ATOM 2400 O O . ARG B 1 133 ? 16 11.828 14.672 1 98.38 133 ARG B O 1
ATOM 2407 N N . LYS B 1 134 ? 14.625 13.477 14.219 1 98.25 134 LYS B N 1
ATOM 2408 C CA . LYS B 1 134 ? 14.203 13.648 15.609 1 98.25 134 LYS B CA 1
ATOM 2409 C C . LYS B 1 134 ? 12.82 13.047 15.844 1 98.25 134 LYS B C 1
ATOM 2411 O O . LYS B 1 134 ? 12.211 13.266 16.891 1 98.25 134 LYS B O 1
ATOM 2416 N N . THR B 1 135 ? 12.344 12.281 14.922 1 98.19 135 THR B N 1
ATOM 2417 C CA . THR B 1 135 ? 10.961 11.836 14.984 1 98.19 135 THR B CA 1
ATOM 2418 C C . THR B 1 135 ? 10.852 10.523 15.758 1 98.19 135 THR B C 1
ATOM 2420 O O . THR B 1 135 ? 9.758 10.094 16.109 1 98.19 135 THR B O 1
ATOM 2423 N N . ALA B 1 136 ? 11.945 9.883 16.078 1 97.25 136 ALA B N 1
ATOM 2424 C CA . ALA B 1 136 ? 11.93 8.516 16.594 1 97.25 136 ALA B CA 1
ATOM 2425 C C . ALA B 1 136 ? 11.109 8.422 17.875 1 97.25 136 ALA B C 1
ATOM 2427 O O . ALA B 1 136 ? 10.398 7.445 18.094 1 97.25 136 ALA B O 1
ATOM 2428 N N . ASP B 1 137 ? 11.109 9.484 18.656 1 93.25 137 ASP B N 1
ATOM 2429 C CA . ASP B 1 137 ? 10.492 9.383 19.969 1 93.25 137 ASP B CA 1
ATOM 2430 C C . ASP B 1 137 ? 9.234 10.242 20.047 1 93.25 137 ASP B C 1
ATOM 2432 O O . ASP B 1 137 ? 8.664 10.43 21.125 1 93.25 137 ASP B O 1
ATOM 2436 N N . LEU B 1 138 ? 8.844 10.828 18.984 1 95.31 138 LEU B N 1
ATOM 2437 C CA . LEU B 1 138 ? 7.609 11.609 18.953 1 95.31 138 LEU B CA 1
ATOM 2438 C C . LEU B 1 138 ? 6.391 10.695 18.906 1 95.31 138 LEU B C 1
ATOM 2440 O O . LEU B 1 138 ? 6.422 9.648 18.25 1 95.31 138 LEU B O 1
ATOM 2444 N N . PRO B 1 139 ? 5.375 11.047 19.547 1 94.62 139 PRO B N 1
ATOM 2445 C CA . PRO B 1 139 ? 4.145 10.258 19.5 1 94.62 139 PRO B CA 1
ATOM 2446 C C . PRO B 1 139 ? 3.355 10.453 18.203 1 94.62 139 PRO B C 1
ATOM 2448 O O . PRO B 1 139 ? 2.24 10.977 18.234 1 94.62 139 PRO B O 1
ATOM 2451 N N . ILE B 1 140 ? 3.92 9.961 17.172 1 96.44 140 ILE B N 1
ATOM 2452 C CA . ILE B 1 140 ? 3.309 10.062 15.844 1 96.44 140 ILE B CA 1
ATOM 2453 C C . ILE B 1 140 ? 2.414 8.852 15.602 1 96.44 140 ILE B C 1
ATOM 2455 O O . ILE B 1 140 ? 2.799 7.719 15.898 1 96.44 140 ILE B O 1
ATOM 2459 N N . PHE B 1 141 ? 1.202 9.133 15.125 1 95.38 141 PHE B N 1
ATOM 2460 C CA . PHE B 1 141 ? 0.331 8.047 14.688 1 95.38 141 PHE B CA 1
ATOM 2461 C C . PHE B 1 141 ? -0.006 8.18 13.211 1 95.38 141 PHE B C 1
ATOM 2463 O O . PHE B 1 141 ? -0.349 9.266 12.742 1 95.38 141 PHE B O 1
ATOM 2470 N N . PRO B 1 142 ? 0.02 7.047 12.461 1 96.81 142 PRO B N 1
ATOM 2471 C CA . PRO B 1 142 ? 0.573 5.75 12.859 1 96.81 142 PRO B CA 1
ATOM 2472 C C . PRO B 1 142 ? 2.045 5.836 13.266 1 96.81 142 PRO B C 1
ATOM 2474 O O . PRO B 1 142 ? 2.682 6.871 13.062 1 96.81 142 PRO B O 1
ATOM 2477 N N . PRO B 1 143 ? 2.596 4.852 13.891 1 96.62 143 PRO B N 1
ATOM 2478 C CA . PRO B 1 143 ? 3.924 4.938 14.508 1 96.62 143 PRO B CA 1
ATOM 2479 C C . PRO B 1 143 ? 5.051 4.871 13.477 1 96.62 143 PRO B C 1
ATOM 2481 O O . PRO B 1 143 ? 5.84 3.922 13.484 1 96.62 143 PRO B O 1
ATOM 2484 N N . ILE B 1 144 ? 5.262 5.922 12.766 1 97.94 144 ILE B N 1
ATOM 2485 C CA . ILE B 1 144 ? 6.23 5.957 11.672 1 97.94 144 ILE B CA 1
ATOM 2486 C C . ILE B 1 144 ? 7.52 6.625 12.148 1 97.94 144 ILE B C 1
ATOM 2488 O O . ILE B 1 144 ? 8.5 6.711 11.406 1 97.94 144 ILE B O 1
ATOM 2492 N N . GLY B 1 145 ? 7.559 7.113 13.391 1 98.19 145 GLY B N 1
ATOM 2493 C CA . GLY B 1 145 ? 8.664 7.902 13.906 1 98.19 145 GLY B CA 1
ATOM 2494 C C . GLY B 1 145 ? 10.016 7.238 13.711 1 98.19 145 GLY B C 1
ATOM 2495 O O . GLY B 1 145 ? 10.914 7.816 13.094 1 98.19 145 GLY B O 1
ATOM 2496 N N . PRO B 1 146 ? 10.141 6.055 14.227 1 98.06 146 PRO B N 1
ATOM 2497 C CA . PRO B 1 146 ? 11.43 5.367 14.109 1 98.06 146 PRO B CA 1
ATOM 2498 C C . PRO B 1 146 ? 11.852 5.152 12.656 1 98.06 146 PRO B C 1
ATOM 2500 O O . PRO B 1 146 ? 13.023 5.312 12.312 1 98.06 146 PRO B O 1
ATOM 2503 N N . ALA B 1 147 ? 10.93 4.758 11.797 1 98.19 147 ALA B N 1
ATOM 2504 C CA . ALA B 1 147 ? 11.25 4.547 10.383 1 98.19 147 ALA B CA 1
ATOM 2505 C C . ALA B 1 147 ? 11.695 5.852 9.727 1 98.19 147 ALA B C 1
ATOM 2507 O O . ALA B 1 147 ? 12.664 5.867 8.961 1 98.19 147 ALA B O 1
ATOM 2508 N N . LEU B 1 148 ? 10.969 6.871 10.008 1 98.31 148 LEU B N 1
ATOM 2509 C CA . LEU B 1 148 ? 11.297 8.188 9.461 1 98.31 148 LEU B CA 1
ATOM 2510 C C . LEU B 1 148 ? 12.695 8.617 9.891 1 98.31 148 LEU B C 1
ATOM 2512 O O . LEU B 1 148 ? 13.508 9.031 9.055 1 98.31 148 LEU B O 1
ATOM 2516 N N . ALA B 1 149 ? 13.016 8.438 11.125 1 98.69 149 ALA B N 1
ATOM 2517 C CA . ALA B 1 149 ? 14.289 8.867 11.695 1 98.69 149 ALA B CA 1
ATOM 2518 C C . ALA B 1 149 ? 15.453 8.055 11.117 1 98.69 149 ALA B C 1
ATOM 2520 O O . ALA B 1 149 ? 16.594 8.5 11.141 1 98.69 149 ALA B O 1
ATOM 2521 N N . SER B 1 150 ? 15.141 6.906 10.633 1 98 150 SER B N 1
ATOM 2522 C CA . SER B 1 150 ? 16.188 5.992 10.18 1 98 150 SER B CA 1
ATOM 2523 C C . SER B 1 150 ? 16.516 6.219 8.711 1 98 150 SER B C 1
ATOM 2525 O O . SER B 1 150 ? 17.438 5.605 8.172 1 98 150 SER B O 1
ATOM 2527 N N . LEU B 1 151 ? 15.758 7.086 8.031 1 98.06 151 LEU B N 1
ATOM 2528 C CA . LEU B 1 151 ? 16.078 7.359 6.629 1 98.06 151 LEU B CA 1
ATOM 2529 C C . LEU B 1 151 ? 17.469 7.945 6.488 1 98.06 151 LEU B C 1
ATOM 2531 O O . LEU B 1 151 ? 17.875 8.805 7.273 1 98.06 151 LEU B O 1
ATOM 2535 N N . ALA B 1 152 ? 18.203 7.5 5.469 1 98.06 152 ALA B N 1
ATOM 2536 C CA . ALA B 1 152 ? 19.547 8.008 5.234 1 98.06 152 ALA B CA 1
ATOM 2537 C C . ALA B 1 152 ? 19.516 9.469 4.797 1 98.06 152 ALA B C 1
ATOM 2539 O O . ALA B 1 152 ? 20.469 10.219 5.039 1 98.06 152 ALA B O 1
ATOM 2540 N N . SER B 1 153 ? 18.5 9.852 4.105 1 98.5 153 SER B N 1
ATOM 2541 C CA . SER B 1 153 ? 18.234 11.211 3.629 1 98.5 153 SER B CA 1
ATOM 2542 C C . SER B 1 153 ? 16.766 11.414 3.301 1 98.5 153 SER B C 1
ATOM 2544 O O . SER B 1 153 ? 16 10.445 3.199 1 98.5 153 SER B O 1
ATOM 2546 N N . PRO B 1 154 ? 16.297 12.609 3.156 1 98.38 154 PRO B N 1
ATOM 2547 C CA . PRO B 1 154 ? 14.914 12.875 2.768 1 98.38 154 PRO B CA 1
ATOM 2548 C C . PRO B 1 154 ? 14.539 12.227 1.438 1 98.38 154 PRO B C 1
ATOM 2550 O O . PRO B 1 154 ? 13.352 12.031 1.154 1 98.38 154 PRO B O 1
ATOM 2553 N N . HIS B 1 155 ? 15.555 11.852 0.632 1 97.81 155 HIS B N 1
ATOM 2554 C CA . HIS B 1 155 ? 15.312 11.289 -0.691 1 97.81 155 HIS B CA 1
ATOM 2555 C C . HIS B 1 155 ? 15.703 9.812 -0.746 1 97.81 155 HIS B C 1
ATOM 2557 O O . HIS B 1 155 ? 15.75 9.219 -1.825 1 97.81 155 HIS B O 1
ATOM 2563 N N . ALA B 1 156 ? 16.031 9.266 0.47 1 97.62 156 ALA B N 1
ATOM 2564 C CA . ALA B 1 156 ? 16.484 7.879 0.506 1 97.62 156 ALA B CA 1
ATOM 2565 C C . ALA B 1 156 ? 15.453 6.949 -0.139 1 97.62 156 ALA B C 1
ATOM 2567 O O . ALA B 1 156 ? 14.25 7.105 0.067 1 97.62 156 ALA B O 1
ATOM 2568 N N . VAL B 1 157 ? 15.922 6.023 -0.939 1 95.44 157 VAL B N 1
ATOM 2569 C CA . VAL B 1 157 ? 15.039 5.02 -1.531 1 95.44 157 VAL B CA 1
ATOM 2570 C C . VAL B 1 157 ? 14.789 3.898 -0.526 1 95.44 157 VAL B C 1
ATOM 2572 O O . VAL B 1 157 ? 15.719 3.426 0.133 1 95.44 157 VAL B O 1
ATOM 2575 N N . VAL B 1 158 ? 13.57 3.551 -0.386 1 93 158 VAL B N 1
ATOM 2576 C CA . VAL B 1 158 ? 13.156 2.486 0.523 1 93 158 VAL B CA 1
ATOM 2577 C C . VAL B 1 158 ? 12.688 1.276 -0.278 1 93 158 VAL B C 1
ATOM 2579 O O . VAL B 1 158 ? 11.727 1.369 -1.049 1 93 158 VAL B O 1
ATOM 2582 N N . GLY B 1 159 ? 13.289 0.14 -0.128 1 90.69 159 GLY B N 1
ATOM 2583 C CA . GLY B 1 159 ? 13.031 -1.041 -0.938 1 90.69 159 GLY B CA 1
ATOM 2584 C C . GLY B 1 159 ? 11.789 -1.801 -0.515 1 90.69 159 GLY B C 1
ATOM 2585 O O . GLY B 1 159 ? 11.203 -2.537 -1.312 1 90.69 159 GLY B O 1
ATOM 2586 N N . ASN B 1 160 ? 11.492 -1.834 0.761 1 96.12 160 ASN B N 1
ATOM 2587 C CA . ASN B 1 160 ? 10.305 -2.475 1.328 1 96.12 160 ASN B CA 1
ATOM 2588 C C . ASN B 1 160 ? 9.336 -1.449 1.904 1 96.12 160 ASN B C 1
ATOM 2590 O O . ASN B 1 160 ? 9.609 -0.841 2.941 1 96.12 160 ASN B O 1
ATOM 2594 N N . ALA B 1 161 ? 8.227 -1.351 1.251 1 97.75 161 ALA B N 1
ATOM 2595 C CA . ALA B 1 161 ? 7.289 -0.297 1.624 1 97.75 161 ALA B CA 1
ATOM 2596 C C . ALA B 1 161 ? 6.457 -0.707 2.836 1 97.75 161 ALA B C 1
ATOM 2598 O O . ALA B 1 161 ? 5.637 0.072 3.326 1 97.75 161 ALA B O 1
ATOM 2599 N N . THR B 1 162 ? 6.645 -1.868 3.346 1 97.38 162 THR B N 1
ATOM 2600 C CA . THR B 1 162 ? 5.863 -2.332 4.488 1 97.38 162 THR B CA 1
ATOM 2601 C C . THR B 1 162 ? 6.438 -1.788 5.793 1 97.38 162 THR B C 1
ATOM 2603 O O . THR B 1 162 ? 7.637 -1.907 6.043 1 97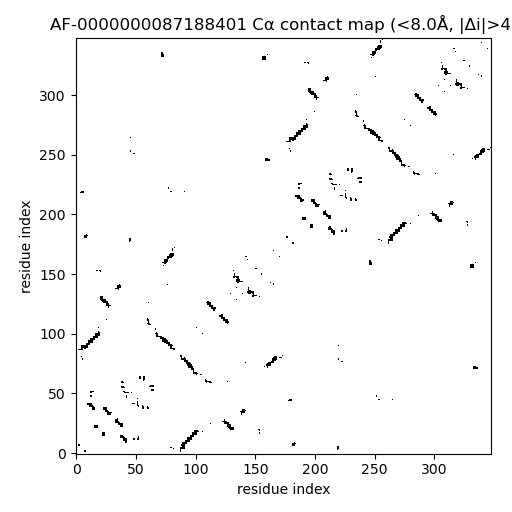.38 162 THR B O 1
ATOM 2606 N N . LEU B 1 163 ? 5.641 -1.183 6.586 1 97.62 163 LEU B N 1
ATOM 2607 C CA . LEU B 1 163 ? 5.938 -0.987 8 1 97.62 163 LEU B CA 1
ATOM 2608 C C . LEU B 1 163 ? 5.105 -1.928 8.867 1 97.62 163 LEU B C 1
ATOM 2610 O O . LEU B 1 163 ? 4.094 -2.467 8.406 1 97.62 163 LEU B O 1
ATOM 2614 N N . PRO B 1 164 ? 5.535 -2.16 10.086 1 96.62 164 PRO B N 1
ATOM 2615 C CA . PRO B 1 164 ? 4.793 -3.072 10.961 1 96.62 164 PRO B CA 1
ATOM 2616 C C . PRO B 1 164 ? 3.338 -2.654 11.148 1 96.62 164 PRO B C 1
ATOM 2618 O O . PRO B 1 164 ? 3.043 -1.461 11.258 1 96.62 164 PRO B O 1
ATOM 2621 N N . ALA B 1 165 ? 2.512 -3.66 11.18 1 97.75 165 ALA B N 1
ATOM 2622 C CA . ALA B 1 165 ? 1.098 -3.402 11.445 1 97.75 165 ALA B CA 1
ATOM 2623 C C . ALA B 1 165 ? 0.899 -2.797 12.836 1 97.75 165 ALA B C 1
ATOM 2625 O O . ALA B 1 165 ? 1.706 -3.021 13.734 1 97.75 165 ALA B O 1
ATOM 2626 N N . VAL B 1 166 ? -0.13 -2.021 12.953 1 97.06 166 VAL B N 1
ATOM 2627 C CA . VAL B 1 166 ? -0.566 -1.514 14.25 1 97.06 166 VAL B CA 1
ATOM 2628 C C . VAL B 1 166 ? -1.775 -2.311 14.742 1 97.06 166 VAL B C 1
ATOM 2630 O O . VAL B 1 166 ? -2.816 -2.334 14.078 1 97.06 166 VAL B O 1
ATOM 2633 N N . THR B 1 167 ? -1.629 -2.967 15.75 1 96.25 167 THR B N 1
ATOM 2634 C CA . THR B 1 167 ? -2.662 -3.844 16.281 1 96.25 167 THR B CA 1
ATOM 2635 C C . THR B 1 167 ? -2.883 -3.572 17.766 1 96.25 167 THR B C 1
ATOM 2637 O O . THR B 1 167 ? -2.174 -2.762 18.375 1 96.25 167 THR B O 1
ATOM 2640 N N . ASP B 1 168 ? -3.885 -4.27 18.375 1 93.25 168 ASP B N 1
ATOM 2641 C CA . ASP B 1 168 ? -4.168 -4.125 19.797 1 93.25 168 ASP B CA 1
ATOM 2642 C C . ASP B 1 168 ? -3.004 -4.633 20.641 1 93.25 168 ASP B C 1
ATOM 2644 O O . ASP B 1 168 ? -2.91 -4.324 21.828 1 93.25 168 ASP B O 1
ATOM 2648 N N . GLU B 1 169 ? -2.086 -5.352 20.031 1 91.94 169 GLU B N 1
ATOM 2649 C CA . GLU B 1 169 ? -0.945 -5.918 20.734 1 91.94 169 GLU B CA 1
ATOM 2650 C C . GLU B 1 169 ? 0.149 -4.875 20.953 1 91.94 169 GLU B C 1
ATOM 2652 O O . GLU B 1 169 ? 0.938 -4.969 21.891 1 91.94 169 GLU B O 1
ATOM 2657 N N . ASN B 1 170 ? 0.188 -3.83 20.094 1 90.5 170 ASN B N 1
ATOM 2658 C CA . ASN B 1 170 ? 1.322 -2.916 20.172 1 90.5 170 ASN B CA 1
ATOM 2659 C C . ASN B 1 170 ? 0.866 -1.466 20.297 1 90.5 170 ASN B C 1
ATOM 2661 O O . ASN B 1 170 ? 1.692 -0.555 20.375 1 90.5 170 ASN B O 1
ATOM 2665 N N . TYR B 1 171 ? -0.456 -1.385 20.328 1 88.56 171 TYR B N 1
ATOM 2666 C CA . TYR B 1 171 ? -0.972 -0.024 20.422 1 88.56 171 TYR B CA 1
ATOM 2667 C C . TYR B 1 171 ? -2.299 0.004 21.172 1 88.56 171 TYR B C 1
ATOM 2669 O O . TYR B 1 171 ? -3.141 -0.877 20.984 1 88.56 171 TYR B O 1
ATOM 2677 N N . THR B 1 172 ? -2.43 1.031 22.016 1 79.12 172 THR B N 1
ATOM 2678 C CA . THR B 1 172 ? -3.688 1.319 22.703 1 79.12 172 THR B CA 1
ATOM 2679 C C . THR B 1 172 ? -4.047 2.797 22.562 1 79.12 172 THR B C 1
ATOM 2681 O O . THR B 1 172 ? -3.193 3.668 22.75 1 79.12 172 THR B O 1
ATOM 2684 N N . TRP B 1 173 ? -5.273 2.986 22.141 1 76.5 173 TRP B N 1
ATOM 2685 C CA . TRP B 1 173 ? -5.75 4.363 22.094 1 76.5 173 TRP B CA 1
ATOM 2686 C C . TRP B 1 173 ? -5.758 4.992 23.484 1 76.5 173 TRP B C 1
ATOM 2688 O O . TRP B 1 173 ? -6.121 4.34 24.469 1 76.5 173 TRP B O 1
ATOM 2698 N N . ARG B 1 174 ? -5.156 6.168 23.641 1 65.12 174 ARG B N 1
ATOM 2699 C CA . ARG B 1 174 ? -5.188 6.859 24.922 1 65.12 174 ARG B CA 1
ATOM 2700 C C . ARG B 1 174 ? -6.254 7.949 24.938 1 65.12 174 ARG B C 1
ATOM 2702 O O . ARG B 1 174 ? -6.609 8.484 23.891 1 65.12 174 ARG B O 1
#

Radius of gyration: 21.19 Å; Cα contacts (8 Å, |Δi|>4): 761; chains: 2; bounding box: 48×59×55 Å

Secondary structure (DSSP, 8-state):
-PPPTT-SEEEEEEEEEEETTEEEEEEEEETTEEEEE-SEEEPPTT--HHHHHHHHHHHHH---GGGSPPPEEEEEEEEE---SSSSPPPEEEEEEEEEE--HHHHHTS-SEEEEE-TTS-EEEEEEEEEEGGG-TTS-BSSS-HHHHHT-SSTT---S--B---EETTT----/-PPPTT-SEEEEEEEEEEETTEEEEEEEEETTEEEEE-SEEEPPTT--HHHHHHHHHHHHH---GGGSPPPEEEEEEEEE---SSSSPPPEEEEEEEEEE--HHHHHTS-SEEEEE-TTS-EEEEEEEEEEGGG-TTS-BSSS-HHHHHT-SSTT---S--B---EETTT----

Solvent-accessible surface area (backbone atoms only — not comparable to full-atom values): 18530 Å² total; per-residue (Å²): 129,80,78,49,63,28,56,49,50,45,44,28,37,31,34,50,38,25,46,74,63,22,30,45,29,33,37,36,77,48,99,92,44,71,40,31,28,52,47,46,43,70,51,55,75,71,50,50,70,66,56,36,43,39,53,32,33,32,72,48,29,59,38,58,57,86,69,35,46,76,74,25,38,46,36,36,32,47,33,52,43,74,52,95,71,89,63,58,28,48,20,35,42,36,41,31,22,37,31,44,37,50,70,74,55,59,73,67,37,50,56,58,25,79,44,76,41,94,83,73,44,67,50,63,27,37,55,41,75,39,53,36,71,66,28,49,82,48,59,32,52,74,79,48,19,52,62,53,28,62,47,88,43,92,79,54,72,45,53,50,22,61,48,78,63,44,28,65,87,81,45,76,89,128,128,81,77,48,61,28,56,49,47,46,46,28,36,29,34,50,38,26,45,74,62,23,30,45,29,34,36,36,77,46,98,92,43,71,39,31,28,52,48,46,43,70,50,56,73,70,50,50,71,66,56,37,43,39,52,32,34,32,72,50,28,60,37,58,57,86,68,37,45,77,74,25,38,45,35,38,34,48,32,50,44,74,54,94,70,90,62,60,29,48,20,35,41,37,41,31,22,36,31,42,36,49,72,74,55,58,73,68,38,50,57,59,24,80,44,75,41,95,81,72,46,68,51,62,27,37,56,43,76,38,54,37,70,65,28,48,80,48,60,33,51,74,81,47,18,50,62,52,28,63,46,88,44,90,77,55,73,45,54,50,22,60,49,78,62,43,29,63,88,81,45,75,86,129

InterPro domains:
  IPR000086 NUDIX hydrolase domain [PF00293] (13-119)
  IPR000086 NUDIX hydrolase domain [PS51462] (8-152)
  IPR015797 NUDIX hydrolase-like domain superfamily [SSF55811] (5-158)

pLDDT: mean 91.55, std 11.59, range [47.22, 98.88]

Organism: Streptomyces mobaraensis (NCBI:txid35621)

Nearest PDB structures (foldseek):
  3dku-assembly8_H  TM=7.178E-01  e=9.665E-06  Escherichia coli APEC O1
  6o3p-assembly1_B  TM=6.157E-01  e=2.497E-05  Mus musculus
  6o3p-assembly1_A  TM=6.362E-01  e=6.450E-05  Mus musculus
  5isy-assembly1_A  TM=6.579E-01  e=6.450E-05  Escherichia coli K-12
  3fcm-assembly2_A  TM=6.312E-01  e=7.707E-05  Clostridium perfringens ATCC 13124

Sequence (348 aa):
MTPSPFDRIKIRTGAILFCGNNVALIRRDRSGSVHYTPPGGNVEVGEDLDAALRRELLEELALDLSDASEPELLWVIDQRVSRPGSTPPPRKIHLLYRLHIGEDVRAALATEEHDELDNGTFETGVIEWVDYRKTADLPIFPPIGPALASLASPHAVVGNATLPAVTDENYTWRMTPSPFDRIKIRTGAILFCGNNVALIRRDRSGSVHYTPPGGNVEVGEDLDAALRRELLEELALDLSDASEPELLWVIDQRVSRPGSTPPPRKIHLLYRLHIGEDVRAALATEEHDELDNGTFETGVIEWVDYRKTADLPIFPPIGPALASLASPHAVVGNATLPAVTDENYTWR

Foldseek 3Di:
DADAAQNAEWEKEFEQEDAFQWGKWWWFDDDVDIETEGQIGTADVPHDNVRRRQVRCCQFKVAHCVQKPDWDFQAWAWEREADPDDHRHHIYIYTYTYIYHYPVRNVPIDQWHWDQDPVRDTGIIGIDIDRLLPQQPHNYPVNCNVVSNPAPGSPGHDPDRYDYYHYNVNDDDD/DADAAQNAEWEKEFEQEDAFQWGKWWWFDDDVDIETEGQIGTADVPHDNVRRRQVRCCQFKVAHCVQKDPWDFQAWAWEREADPDDHRHHIYIYTYTYIYHYPVRNVPIDQWHWDQDPVRDTGIIGIDIDRLLPQQPHRYPPNCNVVSNPAPGSPGHDPDRYDYYHYNVNDDDD